Protein 1JFU (pdb70)

B-factor: mean 19.34, std 8.83, range [6.83, 56.78]

Organism: Bradyrhizobium diazoefficiens (strain JCM 10833 / BCRC 13528 / IAM 13628 / NBRC 14792 / USDA 110) (NCBI:txid224911)

Nearest PDB structures (foldseek):
  1jfu-assembly1_A  TM=1.006E+00  e=6.739E-38  Bradyrhizobium japonicum
  4txo-assembly2_A  TM=9.995E-01  e=1.753E-35  Bradyrhizobium diazoefficiens USDA 110
  3hdc-assembly1_A-2  TM=8.856E-01  e=9.977E-12  Geobacter metallireducens GS-15
  3kcm-assembly1_A  TM=8.943E-01  e=2.348E-11  Geobacter metallireducens GS-15
  2lrn-assembly1_A  TM=8.827E-01  e=3.315E-09  Bacteroides sp. 4_3_47FAA

Structure (mmCIF, N/CA/C/O backbone):
data_1JFU
#
_entry.id   1JFU
#
_cell.length_a   50.62
_cell.length_b   75.15
_cell.length_c   82.99
_cell.angle_alpha   90.00
_cell.angle_beta   90.00
_cell.angle_gamma   90.00
#
_symmetry.space_group_name_H-M   'P 21 21 21'
#
loop_
_entity.id
_entity.type
_entity.pdbx_description
1 polymer 'THIOL:DISULFIDE INTERCHANGE PROTEIN TLPA'
2 water water
#
loop_
_atom_site.group_PDB
_atom_site.id
_atom_site.type_symbol
_atom_site.label_atom_id
_atom_site.label_alt_id
_atom_site.label_comp_id
_atom_site.label_asym_id
_atom_site.label_entity_id
_atom_site.label_seq_id
_atom_site.pdbx_PDB_ins_code
_atom_site.Cartn_x
_atom_site.Cartn_y
_atom_site.Cartn_z
_atom_site.occupancy
_atom_site.B_iso_or_equiv
_atom_site.auth_seq_id
_atom_site.auth_comp_id
_atom_site.auth_asym_id
_atom_site.auth_atom_id
_atom_site.pdbx_PDB_model_num
ATOM 1 N N . THR A 1 5 ? -4.769 46.073 9.159 1.00 34.28 5 THR A N 1
ATOM 2 C CA . THR A 1 5 ? -3.808 46.145 8.014 1.00 34.72 5 THR A CA 1
ATOM 3 C C . THR A 1 5 ? -2.528 45.356 8.270 1.00 33.26 5 THR A C 1
ATOM 4 O O . THR A 1 5 ? -1.759 45.664 9.189 1.00 33.82 5 THR A O 1
ATOM 8 N N . GLY A 1 6 ? -2.286 44.361 7.427 1.00 31.26 6 GLY A N 1
ATOM 9 C CA . GLY A 1 6 ? -1.134 43.499 7.585 1.00 28.56 6 GLY A CA 1
ATOM 10 C C . GLY A 1 6 ? 0.198 44.125 7.241 1.00 26.58 6 GLY A C 1
ATOM 11 O O . GLY A 1 6 ? 0.281 45.261 6.797 1.00 27.91 6 GLY A O 1
ATOM 12 N N . ASP A 1 7 ? 1.251 43.352 7.456 1.00 24.49 7 ASP A N 1
ATOM 13 C CA . ASP A 1 7 ? 2.613 43.744 7.181 1.00 21.60 7 ASP A CA 1
ATOM 14 C C . ASP A 1 7 ? 2.827 43.851 5.666 1.00 19.65 7 ASP A C 1
ATOM 15 O O . ASP A 1 7 ? 2.643 42.870 4.960 1.00 16.53 7 ASP A O 1
ATOM 20 N N . PRO A 1 8 ? 3.199 45.027 5.150 1.00 18.34 8 PRO A N 1
ATOM 21 C CA . PRO A 1 8 ? 3.406 45.202 3.701 1.00 17.05 8 PRO A CA 1
ATOM 22 C C . PRO A 1 8 ? 4.523 44.332 3.129 1.00 15.35 8 PRO A C 1
ATOM 23 O O . PRO A 1 8 ? 4.586 44.177 1.912 1.00 14.00 8 PRO A O 1
ATOM 27 N N . ALA A 1 9 ? 5.377 43.758 3.979 1.00 14.56 9 ALA A N 1
ATOM 28 C CA . ALA A 1 9 ? 6.350 42.800 3.487 1.00 14.45 9 ALA A CA 1
ATOM 29 C C . ALA A 1 9 ? 5.650 41.546 2.970 1.00 13.12 9 ALA A C 1
ATOM 30 O O . ALA A 1 9 ? 6.262 40.771 2.282 1.00 13.73 9 ALA A O 1
ATOM 32 N N . CYS A 1 10 ? 4.366 41.390 3.278 1.00 12.49 10 CYS A N 1
ATOM 33 C CA . CYS A 1 10 ? 3.634 40.171 2.901 1.00 11.08 10 CYS A CA 1
ATOM 34 C C . CYS A 1 10 ? 2.768 40.315 1.647 1.00 11.49 10 CYS A C 1
ATOM 35 O O . CYS A 1 10 ? 2.006 39.415 1.315 1.00 12.00 10 CYS A O 1
ATOM 38 N N . ARG A 1 11 ? 2.944 41.419 0.927 1.00 11.37 11 ARG A N 1
ATOM 39 C CA . ARG A 1 11 ? 2.167 41.661 -0.286 1.00 11.60 11 ARG A CA 1
ATOM 40 C C . ARG A 1 11 ? 2.554 40.691 -1.378 1.00 11.55 11 ARG A C 1
ATOM 41 O O . ARG A 1 11 ? 1.701 40.250 -2.138 1.00 12.22 11 ARG A O 1
ATOM 49 N N . ALA A 1 12 ? 3.835 40.339 -1.477 1.00 12.15 12 ALA A N 1
ATOM 50 C CA . ALA A 1 12 ? 4.236 39.417 -2.528 1.00 12.82 12 ALA A CA 1
ATOM 51 C C . ALA A 1 12 ? 3.597 38.064 -2.265 1.00 12.60 12 ALA A C 1
ATOM 52 O O . ALA A 1 12 ? 3.236 37.351 -3.206 1.00 11.81 12 ALA A O 1
ATOM 54 N N . ALA A 1 13 ? 3.450 37.710 -0.989 1.00 11.89 13 ALA A N 1
ATOM 55 C CA . ALA A 1 13 ? 2.825 36.438 -0.650 1.00 11.17 13 ALA A CA 1
ATOM 56 C C . ALA A 1 13 ? 1.386 36.362 -1.156 1.00 11.77 13 ALA A C 1
ATOM 57 O O . ALA A 1 13 ? 0.937 35.306 -1.628 1.00 12.07 13 ALA A O 1
ATOM 59 N N . VAL A 1 14 ? 0.660 37.465 -1.006 1.00 11.28 14 VAL A N 1
ATOM 60 C CA . VAL A 1 14 ? -0.715 37.553 -1.518 1.00 10.92 14 VAL A CA 1
ATOM 61 C C . VAL A 1 14 ? -0.741 37.425 -3.034 1.00 11.58 14 VAL A C 1
ATOM 62 O O . VAL A 1 14 ? -1.569 36.720 -3.600 1.00 11.07 14 VAL A O 1
ATOM 66 N N . ALA A 1 15 ? 0.185 38.085 -3.709 1.00 11.83 15 ALA A N 1
ATOM 67 C CA . ALA A 1 15 ? 0.240 37.933 -5.172 1.00 12.47 15 ALA A CA 1
ATOM 68 C C . ALA A 1 15 ? 0.509 36.509 -5.599 1.00 13.01 15 ALA A C 1
ATOM 69 O O . ALA A 1 15 ? -0.068 36.025 -6.580 1.00 11.84 15 ALA A O 1
ATOM 71 N N . THR A 1 16 ? 1.403 35.844 -4.861 1.00 12.81 16 THR A N 1
ATOM 72 C CA . THR A 1 16 ? 1.706 34.452 -5.116 1.00 13.00 16 THR A CA 1
ATOM 73 C C . THR A 1 16 ? 0.429 33.612 -4.936 1.00 12.22 16 THR A C 1
ATOM 74 O O . THR A 1 16 ? 0.117 32.750 -5.767 1.00 12.41 16 THR A O 1
ATOM 78 N N . ALA A 1 17 ? -0.304 33.866 -3.852 1.00 11.27 17 ALA A N 1
ATOM 79 C CA . ALA A 1 17 ? -1.535 33.134 -3.566 1.00 11.49 17 ALA A CA 1
ATOM 80 C C . ALA A 1 17 ? -2.529 33.309 -4.698 1.00 12.50 17 ALA A C 1
ATOM 81 O O . ALA A 1 17 ? -3.147 32.350 -5.131 1.00 11.50 17 ALA A O 1
ATOM 83 N N . GLN A 1 18 ? -2.650 34.542 -5.179 1.00 12.46 18 GLN A N 1
ATOM 84 C CA . GLN A 1 18 ? -3.583 34.796 -6.285 1.00 14.80 18 GLN A CA 1
ATOM 85 C C . GLN A 1 18 ? -3.130 34.047 -7.539 1.00 15.03 18 GLN A C 1
ATOM 86 O O . GLN A 1 18 ? -3.963 33.531 -8.277 1.00 15.48 18 GLN A O 1
ATOM 92 N N . LYS A 1 19 ? -1.832 33.986 -7.778 1.00 15.02 19 LYS A N 1
ATOM 93 C CA . LYS A 1 19 ? -1.295 33.294 -8.962 1.00 16.53 19 LYS A CA 1
ATOM 94 C C . LYS A 1 19 ? -1.554 31.791 -8.954 1.00 16.99 19 LYS A C 1
ATOM 95 O O . LYS A 1 19 ? -1.841 31.190 -9.996 1.00 17.49 19 LYS A O 1
ATOM 101 N N . ILE A 1 20 ? -1.487 31.180 -7.782 1.00 15.80 20 ILE A N 1
ATOM 102 C CA . ILE A 1 20 ? -1.614 29.731 -7.706 1.00 16.48 20 ILE A CA 1
ATOM 103 C C . ILE A 1 20 ? -3.015 29.279 -7.343 1.00 15.82 20 ILE A C 1
ATOM 104 O O . ILE A 1 20 ? -3.290 28.083 -7.319 1.00 15.87 20 ILE A O 1
ATOM 109 N N . ALA A 1 21 ? -3.889 30.220 -7.015 1.00 15.58 21 ALA A N 1
ATOM 110 C CA . ALA A 1 21 ? -5.257 29.882 -6.640 1.00 15.04 21 ALA A CA 1
ATOM 111 C C . ALA A 1 21 ? -5.948 28.845 -7.542 1.00 15.39 21 ALA A C 1
ATOM 112 O O . ALA A 1 21 ? -6.625 27.933 -7.047 1.00 14.72 21 ALA A O 1
ATOM 114 N N . PRO A 1 22 ? -5.815 28.986 -8.854 1.00 15.69 22 PRO A N 1
ATOM 115 C CA . PRO A 1 22 ? -6.440 28.017 -9.752 1.00 16.25 22 PRO A CA 1
ATOM 116 C C . PRO A 1 22 ? -5.948 26.607 -9.527 1.00 15.48 22 PRO A C 1
ATOM 117 O O . PRO A 1 22 ? -6.642 25.674 -9.918 1.00 16.34 22 PRO A O 1
ATOM 121 N N . LEU A 1 23 ? -4.754 26.453 -8.954 1.00 14.97 23 LEU A N 1
ATOM 122 C CA . LEU A 1 23 ? -4.174 25.129 -8.767 1.00 14.05 23 LEU A CA 1
ATOM 123 C C . LEU A 1 23 ? -4.719 24.498 -7.494 1.00 13.58 23 LEU A C 1
ATOM 124 O O . LEU A 1 23 ? -4.478 23.323 -7.262 1.00 13.31 23 LEU A O 1
ATOM 129 N N . ALA A 1 24 ? -5.459 25.255 -6.680 1.00 12.53 24 ALA A N 1
ATOM 130 C CA . ALA A 1 24 ? -6.013 24.657 -5.462 1.00 12.22 24 ALA A CA 1
ATOM 131 C C . ALA A 1 24 ? -7.327 23.971 -5.773 1.00 12.74 24 ALA A C 1
ATOM 132 O O . ALA A 1 24 ? -8.394 24.494 -5.493 1.00 13.22 24 ALA A O 1
ATOM 134 N N . HIS A 1 25 ? -7.231 22.775 -6.319 1.00 12.71 25 HIS A N 1
ATOM 135 C CA . HIS A 1 25 ? -8.417 21.959 -6.591 1.00 13.50 25 HIS A CA 1
ATOM 136 C C . HIS A 1 25 ? -8.017 20.520 -6.330 1.00 13.40 25 HIS A C 1
ATOM 137 O O . HIS A 1 25 ? -6.894 20.251 -5.904 1.00 13.50 25 HIS A O 1
ATOM 144 N N . GLY A 1 26 ? -8.923 19.580 -6.557 1.00 13.87 26 GLY A N 1
ATOM 145 C CA . GLY A 1 26 ? -8.607 18.182 -6.334 1.00 12.99 26 GLY A CA 1
ATOM 146 C C . GLY A 1 26 ? -8.077 17.889 -4.921 1.00 12.44 26 GLY A C 1
ATOM 147 O O . GLY A 1 26 ? -8.711 18.259 -3.929 1.00 13.44 26 GLY A O 1
ATOM 148 N N . GLU A 1 27 ? -6.919 17.232 -4.863 1.00 12.26 27 GLU A N 1
ATOM 149 C CA . GLU A 1 27 ? -6.351 16.841 -3.565 1.00 12.93 27 GLU A CA 1
ATOM 150 C C . GLU A 1 27 ? -6.082 18.034 -2.663 1.00 12.91 27 GLU A C 1
ATOM 151 O O . GLU A 1 27 ? -5.992 17.868 -1.439 1.00 13.76 27 GLU A O 1
ATOM 157 N N . VAL A 1 28 ? -5.900 19.206 -3.256 1.00 12.99 28 VAL A N 1
ATOM 158 C CA . VAL A 1 28 ? -5.577 20.391 -2.475 1.00 12.76 28 VAL A CA 1
ATOM 159 C C . VAL A 1 28 ? -6.647 21.452 -2.571 1.00 12.44 28 VAL A C 1
ATOM 160 O O . VAL A 1 28 ? -6.385 22.622 -2.359 1.00 12.20 28 VAL A O 1
ATOM 164 N N . ALA A 1 29 ? -7.882 21.022 -2.801 1.00 12.61 29 ALA A N 1
ATOM 165 C CA . ALA A 1 29 ? -8.978 21.968 -2.929 1.00 11.58 29 ALA A CA 1
ATOM 166 C C . ALA A 1 29 ? -9.315 22.629 -1.605 1.00 12.58 29 ALA A C 1
ATOM 167 O O . ALA A 1 29 ? -9.884 23.700 -1.589 1.00 12.08 29 ALA A O 1
ATOM 169 N N . ALA A 1 30 ? -8.915 22.010 -0.484 1.00 12.11 30 ALA A N 1
ATOM 170 C CA . ALA A 1 30 ? -9.206 22.582 0.826 1.00 13.27 30 ALA A CA 1
ATOM 171 C C . ALA A 1 30 ? -8.183 23.666 1.238 1.00 13.54 30 ALA A C 1
ATOM 172 O O . ALA A 1 30 ? -8.333 24.280 2.296 1.00 13.16 30 ALA A O 1
ATOM 174 N N . LEU A 1 31 ? -7.182 23.915 0.398 1.00 13.28 31 LEU A N 1
ATOM 175 C CA . LEU A 1 31 ? -6.205 24.970 0.673 1.00 15.55 31 LEU A CA 1
ATOM 176 C C . LEU A 1 31 ? -6.857 26.303 0.392 1.00 16.26 31 LEU A C 1
ATOM 177 O O . LEU A 1 31 ? -7.364 26.511 -0.718 1.00 16.89 31 LEU A O 1
ATOM 182 N N . THR A 1 32 ? -6.896 27.185 1.389 1.00 14.31 32 THR A N 1
ATOM 183 C CA . THR A 1 32 ? -7.492 28.516 1.255 1.00 15.38 32 THR A CA 1
ATOM 184 C C . THR A 1 32 ? -6.433 29.573 1.038 1.00 13.84 32 THR A C 1
ATOM 185 O O . THR A 1 32 ? -5.541 29.739 1.874 1.00 12.68 32 THR A O 1
ATOM 189 N N . MET A 1 33 ? -6.503 30.286 -0.080 1.00 14.07 33 MET A N 1
ATOM 190 C CA . MET A 1 33 ? -5.483 31.271 -0.421 1.00 13.28 33 MET A CA 1
ATOM 191 C C . MET A 1 33 ? -5.543 32.490 0.489 1.00 13.40 33 MET A C 1
ATOM 192 O O . MET A 1 33 ? -6.646 32.912 0.897 1.00 13.51 33 MET A O 1
ATOM 197 N N . ALA A 1 34 ? -4.359 33.060 0.788 1.00 12.83 34 ALA A N 1
ATOM 198 C CA . ALA A 1 34 ? -4.340 34.284 1.575 1.00 12.36 34 ALA A CA 1
ATOM 199 C C . ALA A 1 34 ? -5.025 35.381 0.757 1.00 13.70 34 ALA A C 1
ATOM 200 O O . ALA A 1 34 ? -4.845 35.438 -0.449 1.00 15.45 34 ALA A O 1
ATOM 202 N N . SER A 1 35 ? -5.776 36.264 1.394 1.00 16.96 35 SER A N 1
ATOM 203 C CA . SER A 1 35 ? -6.393 37.343 0.645 1.00 18.56 35 SER A CA 1
ATOM 204 C C . SER A 1 35 ? -5.955 38.685 1.198 1.00 18.09 35 SER A C 1
ATOM 205 O O . SER A 1 35 ? -6.330 39.735 0.668 1.00 19.36 35 SER A O 1
ATOM 208 N N . ALA A 1 36 ? -5.183 38.641 2.283 1.00 16.39 36 ALA A N 1
ATOM 209 C CA . ALA A 1 36 ? -4.598 39.846 2.844 1.00 15.67 36 ALA A CA 1
ATOM 210 C C . ALA A 1 36 ? -3.159 39.575 3.313 1.00 15.06 36 ALA A C 1
ATOM 211 O O . ALA A 1 36 ? -2.827 38.446 3.647 1.00 14.23 36 ALA A O 1
ATOM 213 N N . PRO A 1 37 ? -2.295 40.584 3.357 1.00 14.17 37 PRO A N 1
ATOM 214 C CA . PRO A 1 37 ? -0.932 40.360 3.835 1.00 13.96 37 PRO A CA 1
ATOM 215 C C . PRO A 1 37 ? -0.973 39.944 5.297 1.00 13.82 37 PRO A C 1
ATOM 216 O O . PRO A 1 37 ? -1.574 40.617 6.139 1.00 14.66 37 PRO A O 1
ATOM 220 N N . LEU A 1 38 ? -0.316 38.836 5.590 1.00 12.69 38 LEU A N 1
ATOM 221 C CA . LEU A 1 38 ? -0.336 38.318 6.945 1.00 12.64 38 LEU A CA 1
ATOM 222 C C . LEU A 1 38 ? 1.012 37.678 7.300 1.00 11.94 38 LEU A C 1
ATOM 223 O O . LEU A 1 38 ? 1.392 36.614 6.771 1.00 12.17 38 LEU A O 1
ATOM 228 N N . LYS A 1 39 ? 1.729 38.344 8.212 1.00 12.17 39 LYS A N 1
ATOM 229 C CA . LYS A 1 39 ? 2.979 37.841 8.747 1.00 12.72 39 LYS A CA 1
ATOM 230 C C . LYS A 1 39 ? 2.648 36.860 9.866 1.00 13.08 39 LYS A C 1
ATOM 231 O O . LYS A 1 39 ? 1.977 37.234 10.861 1.00 14.32 39 LYS A O 1
ATOM 237 N N . LEU A 1 40 ? 3.097 35.615 9.741 1.00 12.49 40 LEU A N 1
ATOM 238 C CA . LEU A 1 40 ? 2.828 34.656 10.809 1.00 11.63 40 LEU A CA 1
ATOM 239 C C . LEU A 1 40 ? 3.597 35.045 12.059 1.00 11.57 40 LEU A C 1
ATOM 240 O O . LEU A 1 40 ? 4.656 35.670 12.003 1.00 11.06 40 LEU A O 1
ATOM 245 N N . PRO A 1 41 ? 3.086 34.606 13.200 1.00 11.93 41 PRO A N 1
ATOM 246 C CA . PRO A 1 41 ? 3.840 34.743 14.450 1.00 12.49 41 PRO A CA 1
ATOM 247 C C . PRO A 1 41 ? 5.140 33.981 14.292 1.00 11.94 41 PRO A C 1
ATOM 248 O O . PRO A 1 41 ? 5.187 32.962 13.589 1.00 11.89 41 PRO A O 1
ATOM 252 N N . ASP A 1 42 ? 6.200 34.454 14.941 1.00 11.44 42 ASP A N 1
ATOM 253 C CA . ASP A 1 42 ? 7.480 33.794 14.817 1.00 11.72 42 ASP A CA 1
ATOM 254 C C . ASP A 1 42 ? 7.491 32.577 15.743 1.00 11.00 42 ASP A C 1
ATOM 255 O O . ASP A 1 42 ? 8.020 32.624 16.865 1.00 11.69 42 ASP A O 1
ATOM 260 N N . LEU A 1 43 ? 6.888 31.492 15.254 1.00 10.84 43 LEU A N 1
ATOM 261 C CA . LEU A 1 43 ? 6.730 30.244 16.027 1.00 10.35 43 LEU A CA 1
ATOM 262 C C . LEU A 1 43 ? 8.054 29.817 16.639 1.00 11.37 43 LEU A C 1
ATOM 263 O O . LEU A 1 43 ? 9.089 29.772 15.959 1.00 10.66 43 LEU A O 1
ATOM 268 N N . ALA A 1 44 ? 8.001 29.408 17.913 1.00 11.60 44 ALA A N 1
ATOM 269 C CA . ALA A 1 44 ? 9.212 28.940 18.584 1.00 12.48 44 ALA A CA 1
ATOM 270 C C . ALA A 1 44 ? 9.063 27.444 18.901 1.00 13.22 44 ALA A C 1
ATOM 271 O O . ALA A 1 44 ? 8.066 27.021 19.488 1.00 14.17 44 ALA A O 1
ATOM 273 N N . PHE A 1 45 ? 10.046 26.652 18.501 1.00 12.49 45 PHE A N 1
ATOM 274 C CA . PHE A 1 45 ? 9.990 25.203 18.688 1.00 12.73 45 PHE A CA 1
ATOM 275 C C . PHE A 1 45 ? 11.395 24.655 18.812 1.00 13.68 45 PHE A C 1
ATOM 276 O O . PHE A 1 45 ? 12.364 25.414 18.847 1.00 16.47 45 PHE A O 1
ATOM 284 N N . GLU A 1 46 ? 11.511 23.339 18.924 1.00 13.26 46 GLU A N 1
ATOM 285 C CA . GLU A 1 46 ? 12.809 22.722 19.088 1.00 12.75 46 GLU A CA 1
ATOM 286 C C . GLU A 1 46 ? 13.104 21.799 17.924 1.00 12.24 46 GLU A C 1
ATOM 287 O O . GLU A 1 46 ? 12.183 21.325 17.268 1.00 11.78 46 GLU A O 1
ATOM 293 N N . ASP A 1 47 ? 14.385 21.524 17.677 1.00 11.20 47 ASP A N 1
ATOM 294 C CA . ASP A 1 47 ? 14.730 20.517 16.713 1.00 11.90 47 ASP A CA 1
ATOM 295 C C . ASP A 1 47 ? 14.862 19.137 17.384 1.00 12.26 47 ASP A C 1
ATOM 296 O O . ASP A 1 47 ? 14.517 18.992 18.554 1.00 12.16 47 ASP A O 1
ATOM 301 N N . ALA A 1 48 ? 15.296 18.135 16.616 1.00 13.90 48 ALA A N 1
ATOM 302 C CA . ALA A 1 48 ? 15.365 16.794 17.175 1.00 14.90 48 ALA A CA 1
ATOM 303 C C . ALA A 1 48 ? 16.309 16.701 18.373 1.00 15.56 48 ALA A C 1
ATOM 304 O O . ALA A 1 48 ? 16.168 15.810 19.205 1.00 16.52 48 ALA A O 1
ATOM 306 N N . ASP A 1 49 ? 17.247 17.626 18.479 1.00 15.78 49 ASP A N 1
ATOM 307 C CA . ASP A 1 49 ? 18.205 17.568 19.574 1.00 15.97 49 ASP A CA 1
ATOM 308 C C . ASP A 1 49 ? 17.906 18.592 20.669 1.00 16.37 49 ASP A C 1
ATOM 309 O O . ASP A 1 49 ? 18.761 18.880 21.525 1.00 17.44 49 ASP A O 1
ATOM 314 N N . GLY A 1 50 ? 16.699 19.156 20.645 1.00 15.84 50 GLY A N 1
ATOM 315 C CA . GLY A 1 50 ? 16.294 20.124 21.651 1.00 15.57 50 GLY A CA 1
ATOM 316 C C . GLY A 1 50 ? 16.858 21.518 21.499 1.00 15.89 50 GLY A C 1
ATOM 317 O O . GLY A 1 50 ? 16.731 22.355 22.399 1.00 15.67 50 GLY A O 1
ATOM 318 N N . LYS A 1 51 ? 17.476 21.794 20.360 1.00 15.33 51 LYS A N 1
ATOM 319 C CA . LYS A 1 51 ? 17.987 23.141 20.138 1.00 15.63 51 LYS A CA 1
ATOM 320 C C . LYS A 1 51 ? 16.847 24.053 19.693 1.00 16.50 51 LYS A C 1
ATOM 321 O O . LYS A 1 51 ? 16.039 23.660 18.853 1.00 16.58 51 LYS A O 1
ATOM 332 N N . PRO A 1 52 ? 16.746 25.239 20.279 1.00 17.13 52 PRO A N 1
ATOM 333 C CA . PRO A 1 52 ? 15.686 26.182 19.899 1.00 17.42 52 PRO A CA 1
ATOM 334 C C . PRO A 1 52 ? 15.763 26.628 18.443 1.00 16.12 52 PRO A C 1
ATOM 335 O O . PRO A 1 52 ? 16.833 26.940 17.894 1.00 17.60 52 PRO A O 1
ATOM 339 N N . LYS A 1 53 ? 14.590 26.630 17.823 1.00 15.66 53 LYS A N 1
ATOM 340 C CA . LYS A 1 53 ? 14.381 27.080 16.462 1.00 14.54 53 LYS A CA 1
ATOM 341 C C . LYS A 1 53 ? 13.232 28.078 16.451 1.00 14.22 53 LYS A C 1
ATOM 342 O O . LYS A 1 53 ? 12.382 28.105 17.346 1.00 12.43 53 LYS A O 1
ATOM 348 N N . LYS A 1 54 ? 13.210 28.916 15.428 1.00 12.71 54 LYS A N 1
ATOM 349 C CA . LYS A 1 54 ? 12.107 29.835 15.248 1.00 13.29 54 LYS A CA 1
ATOM 350 C C . LYS A 1 54 ? 11.776 29.793 13.754 1.00 11.93 54 LYS A C 1
ATOM 351 O O . LYS A 1 54 ? 12.631 29.465 12.909 1.00 10.66 54 LYS A O 1
ATOM 357 N N . LEU A 1 55 ? 10.530 30.109 13.430 1.00 10.65 55 LEU A N 1
ATOM 358 C CA . LEU A 1 55 ? 10.119 30.184 12.029 1.00 10.33 55 LEU A CA 1
ATOM 359 C C . LEU A 1 55 ? 11.040 31.082 11.215 1.00 10.51 55 LEU A C 1
ATOM 360 O O . LEU A 1 55 ? 11.381 30.764 10.086 1.00 10.02 55 LEU A O 1
ATOM 365 N N . SER A 1 56 ? 11.461 32.195 11.801 1.00 10.30 56 SER A N 1
ATOM 366 C CA . SER A 1 56 ? 12.326 33.135 11.097 1.00 10.03 56 SER A CA 1
ATOM 367 C C . SER A 1 56 ? 13.712 32.564 10.814 1.00 10.64 56 SER A C 1
ATOM 368 O O . SER A 1 56 ? 14.428 33.094 9.999 1.00 11.18 56 SER A O 1
ATOM 371 N N . ASP A 1 57 ? 14.084 31.462 11.468 1.00 10.47 57 ASP A N 1
ATOM 372 C CA . ASP A 1 57 ? 15.338 30.807 11.086 1.00 11.23 57 ASP A CA 1
ATOM 373 C C . ASP A 1 57 ? 15.297 30.261 9.653 1.00 11.14 57 ASP A C 1
ATOM 374 O O . ASP A 1 57 ? 16.342 30.057 9.004 1.00 10.96 57 ASP A O 1
ATOM 379 N N . PHE A 1 58 ? 14.081 30.040 9.155 1.00 10.67 58 PHE A N 1
ATOM 380 C CA . PHE A 1 58 ? 13.847 29.460 7.845 1.00 10.63 58 PHE A CA 1
ATOM 381 C C . PHE A 1 58 ? 13.498 30.532 6.805 1.00 10.68 58 PHE A C 1
ATOM 382 O O . PHE A 1 58 ? 13.189 30.211 5.667 1.00 11.04 58 PHE A O 1
ATOM 390 N N . ARG A 1 59 ? 13.544 31.792 7.200 1.00 10.18 59 ARG A N 1
ATOM 391 C CA . ARG A 1 59 ? 13.295 32.860 6.234 1.00 10.66 59 ARG A CA 1
ATOM 392 C C . ARG A 1 59 ? 14.245 32.719 5.040 1.00 10.75 59 ARG A C 1
ATOM 393 O O . ARG A 1 59 ? 15.407 32.265 5.187 1.00 11.51 59 ARG A O 1
ATOM 401 N N . GLY A 1 60 ? 13.734 33.051 3.845 1.00 9.33 60 GLY A N 1
ATOM 402 C CA . GLY A 1 60 ? 14.512 32.849 2.629 1.00 9.86 60 GLY A CA 1
ATOM 403 C C . GLY A 1 60 ? 14.061 31.650 1.813 1.00 11.37 60 GLY A C 1
ATOM 404 O O . GLY A 1 60 ? 14.342 31.559 0.619 1.00 12.41 60 GLY A O 1
ATOM 405 N N . LYS A 1 61 ? 13.341 30.734 2.461 1.00 11.44 61 LYS A N 1
ATOM 406 C CA . LYS A 1 61 ? 12.721 29.595 1.785 1.00 11.35 61 LYS A CA 1
ATOM 407 C C . LYS A 1 61 ? 11.215 29.658 1.840 1.00 10.36 61 LYS A C 1
ATOM 408 O O . LYS A 1 61 ? 10.640 30.280 2.748 1.00 11.36 61 LYS A O 1
ATOM 414 N N . THR A 1 62 ? 10.557 29.007 0.873 1.00 10.47 62 THR A N 1
ATOM 415 C CA . THR A 1 62 ? 9.119 28.766 0.934 1.00 9.59 62 THR A CA 1
ATOM 416 C C . THR A 1 62 ? 9.035 27.529 1.800 1.00 9.06 62 THR A C 1
ATOM 417 O O . THR A 1 62 ? 9.868 26.634 1.705 1.00 9.97 62 THR A O 1
ATOM 421 N N . LEU A 1 63 ? 8.001 27.463 2.626 1.00 8.22 63 LEU A N 1
ATOM 422 C CA . LEU A 1 63 ? 7.872 26.349 3.568 1.00 8.56 63 LEU A CA 1
ATOM 423 C C . LEU A 1 63 ? 6.452 25.826 3.597 1.00 8.71 63 LEU A C 1
ATOM 424 O O . LEU A 1 63 ? 5.490 26.563 3.400 1.00 8.14 63 LEU A O 1
ATOM 429 N N . LEU A 1 64 ? 6.323 24.542 3.921 1.00 7.78 64 LEU A N 1
ATOM 430 C CA . LEU A 1 64 ? 5.004 24.049 4.324 1.00 8.21 64 LEU A CA 1
ATOM 431 C C . LEU A 1 64 ? 5.205 23.762 5.805 1.00 7.90 64 LEU A C 1
ATOM 432 O O . LEU A 1 64 ? 5.999 22.868 6.175 1.00 10.08 64 LEU A O 1
ATOM 437 N N . VAL A 1 65 ? 4.553 24.561 6.653 1.00 8.36 65 VAL A N 1
ATOM 438 C CA . VAL A 1 65 ? 4.624 24.379 8.093 1.00 8.69 65 VAL A CA 1
ATOM 439 C C . VAL A 1 65 ? 3.438 23.547 8.525 1.00 9.85 65 VAL A C 1
ATOM 440 O O . VAL A 1 65 ? 2.316 23.960 8.305 1.00 11.43 65 VAL A O 1
ATOM 444 N N . ASN A 1 66 ? 3.661 22.386 9.137 1.00 8.69 66 ASN A N 1
ATOM 445 C CA . ASN A 1 66 ? 2.559 21.509 9.523 1.00 8.89 66 ASN A CA 1
ATOM 446 C C . ASN A 1 66 ? 2.574 21.342 11.030 1.00 8.61 66 ASN A C 1
ATOM 447 O O . ASN A 1 66 ? 3.641 21.372 11.613 1.00 9.25 66 ASN A O 1
ATOM 452 N N . LEU A 1 67 ? 1.392 21.278 11.663 1.00 9.02 67 LEU A N 1
ATOM 453 C CA . LEU A 1 67 ? 1.338 20.929 13.087 1.00 9.25 67 LEU A CA 1
ATOM 454 C C . LEU A 1 67 ? 0.690 19.554 13.150 1.00 9.82 67 LEU A C 1
ATOM 455 O O . LEU A 1 67 ? -0.385 19.335 12.560 1.00 10.37 67 LEU A O 1
ATOM 460 N N . TRP A 1 68 ? 1.322 18.640 13.870 1.00 9.65 68 TRP A N 1
ATOM 461 C CA . TRP A 1 68 ? 0.826 17.263 13.984 1.00 10.32 68 TRP A CA 1
ATOM 462 C C . TRP A 1 68 ? 1.014 16.740 15.405 1.00 11.41 68 TRP A C 1
ATOM 463 O O . TRP A 1 68 ? 1.755 17.316 16.194 1.00 11.51 68 TRP A O 1
ATOM 474 N N . ALA A 1 69 ? 0.325 15.656 15.727 1.00 11.54 69 ALA A N 1
ATOM 475 C CA . ALA A 1 69 ? 0.452 15.051 17.049 1.00 11.83 69 ALA A CA 1
ATOM 476 C C . ALA A 1 69 ? 0.078 13.571 16.956 1.00 12.16 69 ALA A C 1
ATOM 477 O O . ALA A 1 69 ? -0.696 13.188 16.056 1.00 13.44 69 ALA A O 1
ATOM 479 N N . THR A 1 70 ? 0.648 12.734 17.839 1.00 13.22 70 THR A N 1
ATOM 480 C CA . THR A 1 70 ? 0.374 11.301 17.810 1.00 13.08 70 THR A CA 1
ATOM 481 C C . THR A 1 70 ? -1.061 10.993 18.190 1.00 13.74 70 THR A C 1
ATOM 482 O O . THR A 1 70 ? -1.594 9.973 17.774 1.00 14.61 70 THR A O 1
ATOM 486 N N . TRP A 1 71 ? -1.689 11.895 18.939 1.00 12.43 71 TRP A N 1
ATOM 487 C CA . TRP A 1 71 ? -3.098 11.711 19.290 1.00 14.64 71 TRP A CA 1
ATOM 488 C C . TRP A 1 71 ? -4.073 12.123 18.183 1.00 14.93 71 TRP A C 1
ATOM 489 O O . TRP A 1 71 ? -5.284 11.921 18.293 1.00 15.06 71 TRP A O 1
ATOM 500 N N . CYS A 1 72 ? -3.536 12.663 17.086 1.00 13.82 72 CYS A N 1
ATOM 501 C CA . CYS A 1 72 ? -4.351 13.131 15.966 1.00 13.94 72 CYS A CA 1
ATOM 502 C C . CYS A 1 72 ? -4.423 12.095 14.841 1.00 14.14 72 CYS A C 1
ATOM 503 O O . CYS A 1 72 ? -3.435 11.845 14.147 1.00 12.99 72 CYS A O 1
ATOM 506 N N . VAL A 1 73 ? -5.573 11.454 14.665 1.00 14.95 73 VAL A N 1
ATOM 507 C CA . VAL A 1 73 ? -5.658 10.356 13.698 1.00 16.49 73 VAL A CA 1
ATOM 508 C C . VAL A 1 73 ? -5.378 10.757 12.240 1.00 15.66 73 VAL A C 1
ATOM 509 O O . VAL A 1 73 ? -4.552 10.119 11.571 1.00 15.85 73 VAL A O 1
ATOM 513 N N . PRO A 1 74 ? -6.029 11.784 11.707 1.00 15.13 74 PRO A N 1
ATOM 514 C CA . PRO A 1 74 ? -5.725 12.185 10.325 1.00 14.86 74 PRO A CA 1
ATOM 515 C C . PRO A 1 74 ? -4.268 12.675 10.207 1.00 14.61 74 PRO A C 1
ATOM 516 O O . PRO A 1 74 ? -3.681 12.581 9.130 1.00 15.00 74 PRO A O 1
ATOM 520 N N . CYS A 1 75 ? -3.709 13.228 11.278 1.00 13.08 75 CYS A N 1
ATOM 521 C CA . CYS A 1 75 ? -2.304 13.638 11.214 1.00 13.34 75 CYS A CA 1
ATOM 522 C C . CYS A 1 75 ? -1.382 12.435 11.045 1.00 12.75 75 CYS A C 1
ATOM 523 O O . CYS A 1 75 ? -0.488 12.454 10.205 1.00 13.00 75 CYS A O 1
ATOM 526 N N . ARG A 1 76 ? -1.567 11.387 11.845 1.00 13.94 76 ARG A N 1
ATOM 527 C CA . ARG A 1 76 ? -0.692 10.225 11.684 1.00 14.71 76 ARG A CA 1
ATOM 528 C C . ARG A 1 76 ? -0.766 9.724 10.243 1.00 14.37 76 ARG A C 1
ATOM 529 O O . ARG A 1 76 ? 0.232 9.326 9.653 1.00 14.33 76 ARG A O 1
ATOM 537 N N . LYS A 1 77 ? -1.965 9.742 9.679 1.00 14.21 77 LYS A N 1
ATOM 538 C CA . LYS A 1 77 ? -2.180 9.180 8.357 1.00 14.45 77 LYS A CA 1
ATOM 539 C C . LYS A 1 77 ? -1.478 9.968 7.247 1.00 13.83 77 LYS A C 1
ATOM 540 O O . LYS A 1 77 ? -1.055 9.391 6.236 1.00 14.45 77 LYS A O 1
ATOM 546 N N . GLU A 1 78 ? -1.289 11.262 7.463 1.00 12.66 78 GLU A N 1
ATOM 547 C CA . GLU A 1 78 ? -0.678 12.066 6.402 1.00 12.80 78 GLU A CA 1
ATOM 548 C C . GLU A 1 78 ? 0.828 12.282 6.555 1.00 12.06 78 GLU A C 1
ATOM 549 O O . GLU A 1 78 ? 1.473 12.865 5.653 1.00 10.88 78 GLU A O 1
ATOM 555 N N . MET A 1 79 ? 1.391 11.831 7.667 1.00 11.53 79 MET A N 1
ATOM 556 C CA . MET A 1 79 ? 2.841 12.013 7.838 1.00 11.02 79 MET A CA 1
ATOM 557 C C . MET A 1 79 ? 3.685 11.389 6.712 1.00 11.10 79 MET A C 1
ATOM 558 O O . MET A 1 79 ? 4.648 12.006 6.249 1.00 11.96 79 MET A O 1
ATOM 563 N N . PRO A 1 80 ? 3.362 10.183 6.241 1.00 10.45 80 PRO A N 1
ATOM 564 C CA . PRO A 1 80 ? 4.129 9.622 5.122 1.00 11.11 80 PRO A CA 1
ATOM 565 C C . PRO A 1 80 ? 4.115 10.516 3.875 1.00 10.65 80 PRO A C 1
ATOM 566 O O . PRO A 1 80 ? 5.166 10.665 3.231 1.00 12.01 80 PRO A O 1
ATOM 570 N N . ALA A 1 81 ? 2.969 11.133 3.592 1.00 10.91 81 ALA A N 1
ATOM 571 C CA . ALA A 1 81 ? 2.842 12.042 2.443 1.00 11.62 81 ALA A CA 1
ATOM 572 C C . ALA A 1 81 ? 3.727 13.270 2.633 1.00 11.70 81 ALA A C 1
ATOM 573 O O . ALA A 1 81 ? 4.334 13.755 1.677 1.00 10.92 81 ALA A O 1
ATOM 575 N N . LEU A 1 82 ? 3.792 13.782 3.867 1.00 10.80 82 LEU A N 1
ATOM 576 C CA . LEU A 1 82 ? 4.618 14.974 4.121 1.00 10.39 82 LEU A CA 1
ATOM 577 C C . LEU A 1 82 ? 6.087 14.648 3.945 1.00 10.11 82 LEU A C 1
ATOM 578 O O . LEU A 1 82 ? 6.868 15.417 3.398 1.00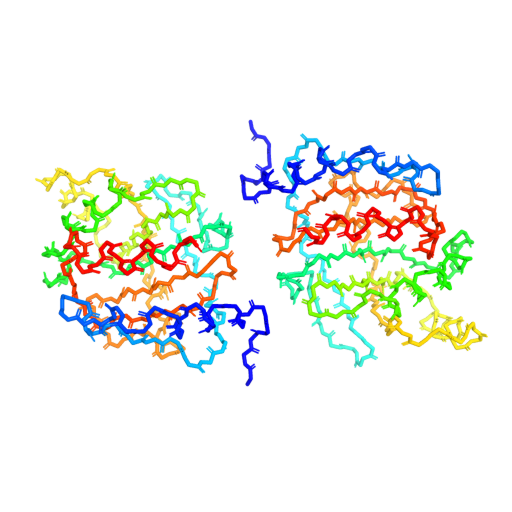 10.29 82 LEU A O 1
ATOM 583 N N . ASP A 1 83 ? 6.457 13.465 4.418 1.00 10.15 83 ASP A N 1
ATOM 584 C CA . ASP A 1 83 ? 7.812 12.981 4.280 1.00 11.89 83 ASP A CA 1
ATOM 585 C C . ASP A 1 83 ? 8.162 12.809 2.799 1.00 11.65 83 ASP A C 1
ATOM 586 O O . ASP A 1 83 ? 9.265 13.183 2.346 1.00 11.98 83 ASP A O 1
ATOM 591 N N . GLU A 1 84 ? 7.198 12.312 2.025 1.00 11.57 84 GLU A N 1
ATOM 592 C CA . GLU A 1 84 ? 7.460 12.101 0.612 1.00 12.06 84 GLU A CA 1
ATOM 593 C C . GLU A 1 84 ? 7.610 13.435 -0.102 1.00 12.09 84 GLU A C 1
ATOM 594 O O . GLU A 1 84 ? 8.461 13.588 -0.976 1.00 13.03 84 GLU A O 1
ATOM 600 N N . LEU A 1 85 ? 6.771 14.399 0.275 1.00 10.91 85 LEU A N 1
ATOM 601 C CA . LEU A 1 85 ? 6.826 15.730 -0.324 1.00 10.54 85 LEU A CA 1
ATOM 602 C C . LEU A 1 85 ? 8.180 16.341 -0.008 1.00 10.76 85 LEU A C 1
ATOM 603 O O . LEU A 1 85 ? 8.819 16.928 -0.874 1.00 10.08 85 LEU A O 1
ATOM 608 N N . GLN A 1 86 ? 8.604 16.196 1.239 1.00 9.90 86 GLN A N 1
ATOM 609 C CA . GLN A 1 86 ? 9.928 16.668 1.644 1.00 10.41 86 GLN A CA 1
ATOM 610 C C . GLN A 1 86 ? 11.020 16.095 0.741 1.00 11.76 86 GLN A C 1
ATOM 611 O O . GLN A 1 86 ? 11.918 16.812 0.290 1.00 11.69 86 GLN A O 1
ATOM 617 N N . GLY A 1 87 ? 10.916 14.803 0.452 1.00 12.09 87 GLY A N 1
ATOM 618 C CA . GLY A 1 87 ? 11.955 14.153 -0.344 1.00 13.88 87 GLY A CA 1
ATOM 619 C C . GLY A 1 87 ? 11.904 14.597 -1.791 1.00 15.26 87 GLY A C 1
ATOM 620 O O . GLY A 1 87 ? 12.932 14.580 -2.482 1.00 16.64 87 GLY A O 1
ATOM 621 N N . LYS A 1 88 ? 10.733 14.982 -2.272 1.00 15.16 88 LYS A N 1
ATOM 622 C CA . LYS A 1 88 ? 10.582 15.404 -3.659 1.00 16.12 88 LYS A CA 1
ATOM 623 C C . LYS A 1 88 ? 10.998 16.847 -3.917 1.00 16.84 88 LYS A C 1
ATOM 624 O O . LYS A 1 88 ? 11.521 17.168 -4.992 1.00 18.27 88 LYS A O 1
ATOM 630 N N . LEU A 1 89 ? 10.763 17.723 -2.943 1.00 15.85 89 LEU A N 1
ATOM 631 C CA . LEU A 1 89 ? 10.929 19.154 -3.160 1.00 15.03 89 LEU A CA 1
ATOM 632 C C . LEU A 1 89 ? 11.902 19.909 -2.243 1.00 14.68 89 LEU A C 1
ATOM 633 O O . LEU A 1 89 ? 12.261 21.051 -2.563 1.00 15.59 89 LEU A O 1
ATOM 638 N N . SER A 1 90 ? 12.327 19.307 -1.132 1.00 13.42 90 SER A N 1
ATOM 639 C CA . SER A 1 90 ? 13.268 19.973 -0.220 1.00 14.53 90 SER A CA 1
ATOM 640 C C . SER A 1 90 ? 14.542 20.372 -0.973 1.00 13.80 90 SER A C 1
ATOM 641 O O . SER A 1 90 ? 15.130 19.550 -1.675 1.00 15.60 90 SER A O 1
ATOM 644 N N . GLY A 1 91 ? 15.010 21.594 -0.740 1.00 12.77 91 GLY A N 1
ATOM 645 C CA . GLY A 1 91 ? 16.170 22.116 -1.443 1.00 12.59 91 GLY A CA 1
ATOM 646 C C . GLY A 1 91 ? 16.403 23.548 -1.014 1.00 12.54 91 GLY A C 1
ATOM 647 O O . GLY A 1 91 ? 15.848 24.020 -0.036 1.00 11.21 91 GLY A O 1
ATOM 648 N N . PRO A 1 92 ? 17.242 24.243 -1.760 1.00 11.59 92 PRO A N 1
ATOM 649 C CA . PRO A 1 92 ? 17.599 25.623 -1.436 1.00 12.32 92 PRO A CA 1
ATOM 650 C C . PRO A 1 92 ? 16.398 26.570 -1.334 1.00 12.18 92 PRO A C 1
ATOM 651 O O . PRO A 1 92 ? 16.520 27.552 -0.620 1.00 12.84 92 PRO A O 1
ATOM 655 N N . ASN A 1 93 ? 15.284 26.273 -1.983 1.00 12.06 93 ASN A N 1
ATOM 656 C CA . ASN A 1 93 ? 14.155 27.174 -1.961 1.00 12.77 93 ASN A CA 1
ATOM 657 C C . ASN A 1 93 ? 12.899 26.688 -1.226 1.00 12.21 93 ASN A C 1
ATOM 658 O O . ASN A 1 93 ? 11.907 27.432 -1.173 1.00 11.77 93 ASN A O 1
ATOM 663 N N . PHE A 1 94 ? 12.931 25.449 -0.740 1.00 11.47 94 PHE A N 1
ATOM 664 C CA . PHE A 1 94 ? 11.774 24.845 -0.086 1.00 11.46 94 PHE A CA 1
ATOM 665 C C . PHE A 1 94 ? 12.131 23.764 0.953 1.00 10.38 94 PHE A C 1
ATOM 666 O O . PHE A 1 94 ? 12.980 22.924 0.751 1.00 11.19 94 PHE A O 1
ATOM 674 N N . GLU A 1 95 ? 11.292 23.726 1.993 1.00 9.73 95 GLU A N 1
ATOM 675 C CA . GLU A 1 95 ? 11.377 22.730 3.058 1.00 9.76 95 GLU A CA 1
ATOM 676 C C . GLU A 1 95 ? 10.011 22.540 3.712 1.00 10.02 95 GLU A C 1
ATOM 677 O O . GLU A 1 95 ? 9.255 23.496 3.884 1.00 9.12 95 GLU A O 1
ATOM 683 N N . VAL A 1 96 ? 9.750 21.305 4.117 1.00 9.31 96 VAL A N 1
ATOM 684 C CA . VAL A 1 96 ? 8.588 20.983 4.952 1.00 8.79 96 VAL A CA 1
ATOM 685 C C . VAL A 1 96 ? 9.071 21.123 6.412 1.00 9.39 96 VAL A C 1
ATOM 686 O O . VAL A 1 96 ? 10.101 20.553 6.792 1.00 9.04 96 VAL A O 1
ATOM 690 N N . VAL A 1 97 ? 8.347 21.896 7.226 1.00 8.30 97 VAL A N 1
ATOM 691 C CA . VAL A 1 97 ? 8.660 22.024 8.645 1.00 9.16 97 VAL A CA 1
ATOM 692 C C . VAL A 1 97 ? 7.466 21.455 9.403 1.00 8.86 97 VAL A C 1
ATOM 693 O O . VAL A 1 97 ? 6.506 22.158 9.676 1.00 9.29 97 VAL A O 1
ATOM 697 N N . ALA A 1 98 ? 7.547 20.167 9.731 1.00 8.89 98 ALA A N 1
ATOM 698 C CA . ALA A 1 98 ? 6.480 19.477 10.453 1.00 9.63 98 ALA A CA 1
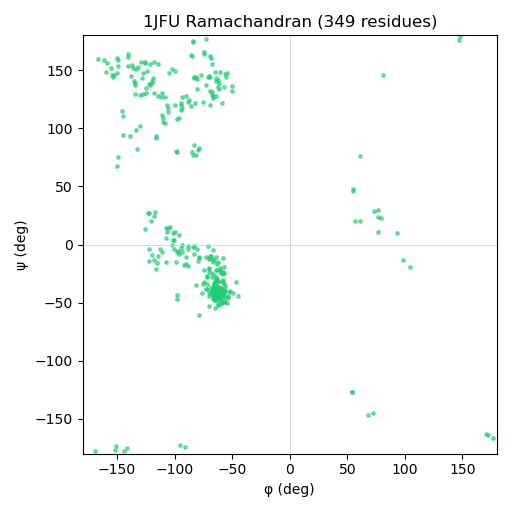ATOM 699 C C . ALA A 1 98 ? 6.819 19.519 11.913 1.00 9.88 98 ALA A C 1
ATOM 700 O O . ALA A 1 98 ? 7.855 18.995 12.314 1.00 9.87 98 ALA A O 1
ATOM 702 N N . ILE A 1 99 ? 5.978 20.210 12.694 1.00 8.95 99 ILE A N 1
ATOM 703 C CA . ILE A 1 99 ? 6.227 20.391 14.130 1.00 9.52 99 ILE A CA 1
ATOM 704 C C . ILE A 1 99 ? 5.274 19.537 14.927 1.00 9.33 99 ILE A C 1
ATOM 705 O O . ILE A 1 99 ? 4.072 19.727 14.843 1.00 10.76 99 ILE A O 1
ATOM 710 N N . ASN A 1 100 ? 5.822 18.618 15.726 1.00 10.27 100 ASN A N 1
ATOM 711 C CA . ASN A 1 100 ? 4.978 17.779 16.560 1.00 11.43 100 ASN A CA 1
ATOM 712 C C . ASN A 1 100 ? 4.585 18.575 17.797 1.00 11.75 100 ASN A C 1
ATOM 713 O O . ASN A 1 100 ? 5.406 19.308 18.341 1.00 11.98 100 ASN A O 1
ATOM 718 N N . ILE A 1 101 ? 3.343 18.407 18.273 1.00 11.51 101 ILE A N 1
ATOM 719 C CA . ILE A 1 101 ? 2.932 19.182 19.441 1.00 13.51 101 ILE A CA 1
ATOM 720 C C . ILE A 1 101 ? 2.487 18.259 20.597 1.00 14.37 101 ILE A C 1
ATOM 721 O O . ILE A 1 101 ? 1.704 18.684 21.448 1.00 15.45 101 ILE A O 1
ATOM 726 N N . ASP A 1 102 ? 2.996 17.037 20.665 1.00 15.48 102 ASP A N 1
ATOM 727 C CA . ASP A 1 102 ? 2.650 16.175 21.805 1.00 16.20 102 ASP A CA 1
ATOM 728 C C . ASP A 1 102 ? 3.171 16.870 23.068 1.00 17.83 102 ASP A C 1
ATOM 729 O O . ASP A 1 102 ? 4.271 17.434 23.067 1.00 16.66 102 ASP A O 1
ATOM 734 N N . THR A 1 103 ? 2.407 16.798 24.160 1.00 19.39 103 THR A N 1
ATOM 735 C CA . THR A 1 103 ? 2.847 17.406 25.412 1.00 21.26 103 THR A CA 1
ATOM 736 C C . THR A 1 103 ? 3.053 16.361 26.493 1.00 23.50 103 THR A C 1
ATOM 737 O O . THR A 1 103 ? 3.754 16.613 27.468 1.00 23.94 103 THR A O 1
ATOM 741 N N . ARG A 1 104 ? 2.427 15.206 26.321 1.00 25.40 104 ARG A N 1
ATOM 742 C CA . ARG A 1 104 ? 2.391 14.188 27.380 1.00 28.18 104 ARG A CA 1
ATOM 743 C C . ARG A 1 104 ? 3.662 13.374 27.484 1.00 29.11 104 ARG A C 1
ATOM 744 O O . ARG A 1 104 ? 4.326 13.375 28.532 1.00 29.78 104 ARG A O 1
ATOM 752 N N . ASP A 1 105 ? 3.992 12.673 26.403 1.00 30.28 105 ASP A N 1
ATOM 753 C CA . ASP A 1 105 ? 5.143 11.782 26.372 1.00 31.48 105 ASP A CA 1
ATOM 754 C C . ASP A 1 105 ? 6.032 12.044 25.145 1.00 32.06 105 ASP A C 1
ATOM 755 O O . ASP A 1 105 ? 5.724 11.621 24.022 1.00 31.35 105 ASP A O 1
ATOM 760 N N . PRO A 1 106 ? 7.132 12.746 25.383 1.00 32.25 106 PRO A N 1
ATOM 761 C CA . PRO A 1 106 ? 8.094 13.126 24.339 1.00 32.77 106 PRO A CA 1
ATOM 762 C C . PRO A 1 106 ? 8.712 12.007 23.511 1.00 32.32 106 PRO A C 1
ATOM 763 O O . PRO A 1 106 ? 9.197 12.303 22.427 1.00 33.40 106 PRO A O 1
ATOM 767 N N . GLU A 1 107 ? 8.691 10.767 23.978 1.00 32.29 107 GLU A N 1
ATOM 768 C CA . GLU A 1 107 ? 9.317 9.685 23.234 1.00 31.70 107 GLU A CA 1
ATOM 769 C C . GLU A 1 107 ? 8.355 9.047 22.232 1.00 30.09 107 GLU A C 1
ATOM 770 O O . GLU A 1 107 ? 8.777 8.363 21.290 1.00 30.22 107 GLU A O 1
ATOM 776 N N . LYS A 1 108 ? 7.062 9.280 22.435 1.00 27.38 108 LYS A N 1
ATOM 777 C CA . LYS A 1 108 ? 6.034 8.700 21.581 1.00 25.78 108 LYS A CA 1
ATOM 778 C C . LYS A 1 108 ? 6.082 9.115 20.087 1.00 23.53 108 LYS A C 1
ATOM 779 O O . LYS A 1 108 ? 5.978 8.275 19.213 1.00 22.29 108 LYS A O 1
ATOM 785 N N . PRO A 1 109 ? 6.209 10.393 19.778 1.00 21.68 109 PRO A N 1
ATOM 786 C CA . PRO A 1 109 ? 6.301 10.825 18.370 1.00 21.23 109 PRO A CA 1
ATOM 787 C C . PRO A 1 109 ? 7.583 10.301 17.706 1.00 21.07 109 PRO A C 1
ATOM 788 O O . PRO A 1 109 ? 7.581 10.004 16.512 1.00 20.86 109 PRO A O 1
ATOM 792 N N . LYS A 1 110 ? 8.661 10.206 18.481 1.00 21.55 110 LYS A N 1
ATOM 793 C CA . LYS A 1 110 ? 9.945 9.721 17.965 1.00 22.35 110 LYS A CA 1
ATOM 794 C C . LYS A 1 110 ? 9.759 8.272 17.545 1.00 22.37 110 LYS A C 1
ATOM 795 O O . LYS A 1 110 ? 10.208 7.867 16.469 1.00 23.15 110 LYS A O 1
ATOM 801 N N . THR A 1 111 ? 9.116 7.489 18.405 1.00 22.26 111 THR A N 1
ATOM 802 C CA . THR A 1 111 ? 8.867 6.094 18.085 1.00 22.31 111 THR A CA 1
ATOM 803 C C . THR A 1 111 ? 7.952 6.021 16.877 1.00 21.17 111 THR A C 1
ATOM 804 O O . THR A 1 111 ? 8.155 5.192 16.008 1.00 20.88 111 THR A O 1
ATOM 808 N N . PHE A 1 112 ? 6.937 6.883 16.813 1.00 20.04 112 PHE A N 1
ATOM 809 C CA . PHE A 1 112 ? 6.034 6.851 15.673 1.00 18.89 112 PHE A CA 1
ATOM 810 C C . PHE A 1 112 ? 6.783 7.046 14.342 1.00 18.83 112 PHE A C 1
ATOM 811 O O . PHE A 1 112 ? 6.625 6.267 13.389 1.00 18.04 112 PHE A O 1
ATOM 819 N N . LEU A 1 113 ? 7.615 8.075 14.287 1.00 18.39 113 LEU A N 1
ATOM 820 C CA . LEU A 1 113 ? 8.344 8.362 13.056 1.00 19.55 113 LEU A CA 1
ATOM 821 C C . LEU A 1 113 ? 9.296 7.225 12.684 1.00 19.93 113 LEU A C 1
ATOM 822 O O . LEU A 1 113 ? 9.405 6.836 11.510 1.00 19.85 113 LEU A O 1
ATOM 827 N N . LYS A 1 114 ? 9.958 6.672 13.692 1.00 21.93 114 LYS A N 1
ATOM 828 C CA . LYS A 1 114 ? 10.903 5.590 13.455 1.00 23.61 114 LYS A CA 1
ATOM 829 C C . LYS A 1 114 ? 10.206 4.342 12.928 1.00 23.69 114 LYS A C 1
ATOM 830 O O . LYS A 1 114 ? 10.662 3.745 11.953 1.00 23.56 114 LYS A O 1
ATOM 836 N N . GLU A 1 115 ? 9.110 3.937 13.562 1.00 24.42 115 GLU A N 1
ATOM 837 C CA . GLU A 1 115 ? 8.396 2.738 13.114 1.00 24.93 115 GLU A CA 1
ATOM 838 C C . GLU A 1 115 ? 7.797 2.931 11.728 1.00 24.29 115 GLU A C 1
ATOM 839 O O . GLU A 1 115 ? 7.584 1.965 10.986 1.00 23.70 115 GLU A O 1
ATOM 845 N N . ALA A 1 116 ? 7.520 4.182 11.381 1.00 22.54 116 ALA A N 1
ATOM 846 C CA . ALA A 1 116 ? 6.961 4.509 10.077 1.00 22.26 116 ALA A CA 1
ATOM 847 C C . ALA A 1 116 ? 8.063 4.750 9.039 1.00 21.76 116 ALA A C 1
ATOM 848 O O . ALA A 1 116 ? 7.777 4.952 7.856 1.00 22.37 116 ALA A O 1
ATOM 850 N N . ASN A 1 117 ? 9.315 4.712 9.489 1.00 20.98 117 ASN A N 1
ATOM 851 C CA . ASN A 1 117 ? 10.480 4.949 8.639 1.00 21.07 117 ASN A CA 1
ATOM 852 C C . ASN A 1 117 ? 10.371 6.292 7.933 1.00 18.93 117 ASN A C 1
ATOM 853 O O . ASN A 1 117 ? 10.591 6.402 6.727 1.00 19.82 117 ASN A O 1
ATOM 858 N N . LEU A 1 118 ? 10.004 7.303 8.701 1.00 17.13 118 LEU A N 1
ATOM 859 C CA . LEU A 1 118 ? 9.934 8.672 8.192 1.00 15.69 118 LEU A CA 1
ATOM 860 C C . LEU A 1 118 ? 11.083 9.412 8.825 1.00 15.31 118 LEU A C 1
ATOM 861 O O . LEU A 1 118 ? 11.032 9.760 10.023 1.00 16.15 118 LEU A O 1
ATOM 866 N N . THR A 1 119 ? 12.124 9.639 8.024 1.00 14.46 119 THR A N 1
ATOM 867 C CA . THR A 1 119 ? 13.338 10.280 8.488 1.00 14.78 119 THR A CA 1
ATOM 868 C C . THR A 1 119 ? 13.676 11.603 7.801 1.00 13.34 119 THR A C 1
ATOM 869 O O . THR A 1 119 ? 14.529 12.358 8.300 1.00 14.22 119 THR A O 1
ATOM 873 N N . ARG A 1 120 ? 13.024 11.909 6.690 1.00 13.48 120 ARG A N 1
ATOM 874 C CA . ARG A 1 120 ? 13.371 13.129 5.972 1.00 11.59 120 ARG A CA 1
ATOM 875 C C . ARG A 1 120 ? 12.870 14.392 6.655 1.00 11.64 120 ARG A C 1
ATOM 876 O O . ARG A 1 120 ? 13.349 15.488 6.387 1.00 11.50 120 ARG A O 1
ATOM 889 N N . LEU A 1 121 ? 11.855 14.240 7.491 1.00 11.19 121 LEU A N 1
ATOM 890 C CA . LEU A 1 121 ? 11.265 15.380 8.212 1.00 10.87 121 LEU A CA 1
ATOM 891 C C . LEU A 1 121 ? 12.043 15.851 9.435 1.00 11.74 121 LEU A C 1
ATOM 892 O O . LEU A 1 121 ? 11.754 16.912 9.976 1.00 10.62 121 LEU A O 1
ATOM 897 N N . GLY A 1 122 ? 13.044 15.079 9.871 1.00 11.41 122 GLY A N 1
ATOM 898 C CA . GLY A 1 122 ? 13.736 15.389 11.107 1.00 12.93 122 GLY A CA 1
ATOM 899 C C . GLY A 1 122 ? 12.782 15.188 12.277 1.00 12.30 122 GLY A C 1
ATOM 900 O O . GLY A 1 122 ? 11.936 14.297 12.256 1.00 14.16 122 GLY A O 1
ATOM 901 N N . TYR A 1 123 ? 12.910 15.992 13.326 1.00 12.49 123 TYR A N 1
ATOM 902 C CA . TYR A 1 123 ? 11.944 15.905 14.417 1.00 12.80 123 TYR A CA 1
ATOM 903 C C . TYR A 1 123 ? 11.759 17.263 15.085 1.00 13.38 123 TYR A C 1
ATOM 904 O O . TYR A 1 123 ? 12.264 17.530 16.195 1.00 13.96 123 TYR A O 1
ATOM 913 N N . PHE A 1 124 ? 11.038 18.160 14.413 1.00 12.09 124 PHE A N 1
ATOM 914 C CA . PHE A 1 124 ? 10.727 19.413 15.070 1.00 11.41 124 PHE A CA 1
ATOM 915 C C . PHE A 1 124 ? 9.606 19.171 16.062 1.00 11.13 124 PHE A C 1
ATOM 916 O O . PHE A 1 124 ? 8.717 18.355 15.840 1.00 11.32 124 PHE A O 1
ATOM 924 N N . ASN A 1 125 ? 9.651 19.905 17.168 1.00 11.21 125 ASN A N 1
ATOM 925 C CA . ASN A 1 125 ? 8.681 19.669 18.222 1.00 10.72 125 ASN A CA 1
ATOM 926 C C . ASN A 1 125 ? 8.535 20.852 19.164 1.00 11.52 125 ASN A C 1
ATOM 927 O O . ASN A 1 125 ? 9.486 21.583 19.427 1.00 11.61 125 ASN A O 1
ATOM 932 N N . ASP A 1 126 ? 7.326 21.005 19.676 1.00 11.45 126 ASP A N 1
ATOM 933 C CA . ASP A 1 126 ? 7.049 22.034 20.661 1.00 12.99 126 ASP A CA 1
ATOM 934 C C . ASP A 1 126 ? 6.248 21.331 21.742 1.00 13.67 126 ASP A C 1
ATOM 935 O O . ASP A 1 126 ? 5.048 21.156 21.634 1.00 13.45 126 ASP A O 1
ATOM 940 N N . GLN A 1 127 ? 6.960 20.958 22.799 1.00 15.12 127 GLN A N 1
ATOM 941 C CA . GLN A 1 127 ? 6.339 20.254 23.903 1.00 17.48 127 GLN A CA 1
ATOM 942 C C . GLN A 1 127 ? 5.387 21.097 24.767 1.00 17.71 127 GLN A C 1
ATOM 943 O O . GLN A 1 127 ? 4.808 20.582 25.729 1.00 19.40 127 GLN A O 1
ATOM 949 N N . LYS A 1 128 ? 5.243 22.383 24.441 1.00 17.76 128 LYS A N 1
ATOM 950 C CA . LYS A 1 128 ? 4.301 23.277 25.108 1.00 18.15 128 LYS A CA 1
ATOM 951 C C . LYS A 1 128 ? 3.036 23.409 24.283 1.00 17.77 128 LYS A C 1
ATOM 952 O O . LYS A 1 128 ? 2.006 23.883 24.774 1.00 17.90 128 LYS A O 1
ATOM 958 N N . ALA A 1 129 ? 3.118 22.972 23.014 1.00 15.74 129 ALA A N 1
ATOM 959 C CA . ALA A 1 129 ? 2.034 23.103 22.042 1.00 15.61 129 ALA A CA 1
ATOM 960 C C . ALA A 1 129 ? 1.585 24.566 21.848 1.00 14.71 129 ALA A C 1
ATOM 961 O O . ALA A 1 129 ? 0.499 24.830 21.329 1.00 15.01 129 ALA A O 1
ATOM 963 N N . LYS A 1 130 ? 2.449 25.500 22.225 1.00 15.03 130 LYS A N 1
ATOM 964 C CA . LYS A 1 130 ? 2.155 26.921 22.062 1.00 14.99 130 LYS A CA 1
ATOM 965 C C . LYS A 1 130 ? 2.001 27.327 20.603 1.00 14.15 130 LYS A C 1
ATOM 966 O O . LYS A 1 130 ? 1.196 28.184 20.279 1.00 14.27 130 LYS A O 1
ATOM 972 N N . VAL A 1 131 ? 2.684 26.604 19.712 1.00 13.61 131 VAL A N 1
ATOM 973 C CA . VAL A 1 131 ? 2.603 26.981 18.306 1.00 12.57 131 VAL A CA 1
ATOM 974 C C . VAL A 1 131 ? 1.178 26.853 17.810 1.00 12.76 131 VAL A C 1
ATOM 975 O O . VAL A 1 131 ? 0.760 27.600 16.944 1.00 12.09 131 VAL A O 1
ATOM 979 N N . PHE A 1 132 ? 0.429 25.906 18.363 1.00 12.96 132 PHE A N 1
ATOM 980 C CA . PHE A 1 132 ? -0.969 25.752 17.964 1.00 13.81 132 PHE A CA 1
ATOM 981 C C . PHE A 1 132 ? -1.736 26.992 18.421 1.00 14.41 132 PHE A C 1
ATOM 982 O O . PHE A 1 132 ? -2.492 27.573 17.651 1.00 14.69 132 PHE A O 1
ATOM 990 N N . GLN A 1 133 ? -1.525 27.394 19.672 1.00 14.89 133 GLN A N 1
ATOM 991 C CA . GLN A 1 133 ? -2.191 28.580 20.210 1.00 15.43 133 GLN A CA 1
ATOM 992 C C . GLN A 1 133 ? -1.834 29.843 19.424 1.00 15.48 133 GLN A C 1
ATOM 993 O O . GLN A 1 133 ? -2.685 30.708 19.218 1.00 16.58 133 GLN A O 1
ATOM 999 N N . ASP A 1 134 ? -0.580 29.947 18.988 1.00 16.19 134 ASP A N 1
ATOM 1000 C CA . ASP A 1 134 ? -0.123 31.094 18.204 1.00 15.84 134 ASP A CA 1
ATOM 1001 C C . ASP A 1 134 ? -0.876 31.199 16.892 1.00 15.64 134 ASP A C 1
ATOM 1002 O O . ASP A 1 134 ? -1.275 32.287 16.488 1.00 16.32 134 ASP A O 1
ATOM 1007 N N . LEU A 1 135 ? -1.057 30.071 16.204 1.00 14.80 135 LEU A N 1
ATOM 1008 C CA . LEU A 1 135 ? -1.779 30.088 14.936 1.00 14.36 135 LEU A CA 1
ATOM 1009 C C . LEU A 1 135 ? -3.281 30.253 15.174 1.00 15.43 135 LEU A C 1
ATOM 1010 O O . LEU A 1 135 ? -3.971 30.897 14.386 1.00 16.05 135 LEU A O 1
ATOM 1015 N N . LYS A 1 136 ? -3.770 29.706 16.290 1.00 16.10 136 LYS A N 1
ATOM 1016 C CA . LYS A 1 136 ? -5.194 29.825 16.593 1.00 18.06 136 LYS A CA 1
ATOM 1017 C C . LYS A 1 136 ? -5.548 31.297 16.758 1.00 18.56 136 LYS A C 1
ATOM 1018 O O . LYS A 1 136 ? -6.592 31.762 16.285 1.00 18.63 136 LYS A O 1
ATOM 1024 N N . ALA A 1 137 ? -4.634 32.033 17.373 1.00 19.58 137 ALA A N 1
ATOM 1025 C CA . ALA A 1 137 ? -4.822 33.437 17.659 1.00 21.24 137 ALA A CA 1
ATOM 1026 C C . ALA A 1 137 ? -4.963 34.307 16.403 1.00 22.12 137 ALA A C 1
ATOM 1027 O O . ALA A 1 137 ? -5.547 35.390 16.470 1.00 24.13 137 ALA A O 1
ATOM 1029 N N . ILE A 1 138 ? -4.471 33.839 15.259 1.00 21.69 138 ILE A N 1
ATOM 1030 C CA . ILE A 1 138 ? -4.615 34.608 14.011 1.00 21.18 138 ILE A CA 1
ATOM 1031 C C . ILE A 1 138 ? -5.634 33.962 13.090 1.00 20.29 138 ILE A C 1
ATOM 1032 O O . ILE A 1 138 ? -5.734 34.288 11.899 1.00 20.73 138 ILE A O 1
ATOM 1037 N N . GLY A 1 139 ? -6.402 33.045 13.661 1.00 19.84 139 GLY A N 1
ATOM 1038 C CA . GLY A 1 139 ? -7.471 32.385 12.948 1.00 20.11 139 GLY A CA 1
ATOM 1039 C C . GLY A 1 139 ? -7.023 31.377 11.925 1.00 19.95 139 GLY A C 1
ATOM 1040 O O . GLY A 1 139 ? -7.738 31.123 10.953 1.00 20.08 139 GLY A O 1
ATOM 1041 N N . ARG A 1 140 ? -5.861 30.778 12.175 1.00 19.53 140 ARG A N 1
ATOM 1042 C CA . ARG A 1 140 ? -5.266 29.804 11.265 1.00 19.44 140 ARG A CA 1
ATOM 1043 C C . ARG A 1 140 ? -5.037 28.422 11.861 1.00 20.21 140 ARG A C 1
ATOM 1044 O O . ARG A 1 140 ? -4.223 27.656 11.355 1.00 21.14 140 ARG A O 1
ATOM 1052 N N . ALA A 1 141 ? -5.732 28.089 12.938 1.00 19.46 141 ALA A N 1
ATOM 1053 C CA . ALA A 1 141 ? -5.604 26.755 13.482 1.00 19.62 141 ALA A CA 1
ATOM 1054 C C . ALA A 1 141 ? -6.984 26.413 13.997 1.00 19.51 141 ALA A C 1
ATOM 1055 O O . ALA A 1 141 ? -7.319 26.766 15.115 1.00 21.45 141 ALA A O 1
ATOM 1057 N N . LEU A 1 142 ? -7.794 25.747 13.179 1.00 19.30 142 LEU A N 1
ATOM 1058 C CA . LEU A 1 142 ? -9.168 25.441 13.573 1.00 19.73 142 LEU A CA 1
ATOM 1059 C C . LEU A 1 142 ? -9.327 24.010 14.044 1.00 19.64 142 LEU A C 1
ATOM 1060 O O . LEU A 1 142 ? -10.406 23.608 14.494 1.00 20.73 142 LEU A O 1
ATOM 1065 N N . GLY A 1 143 ? -8.250 23.238 13.960 1.00 18.20 143 GLY A N 1
ATOM 1066 C CA . GLY A 1 143 ? -8.276 21.833 14.304 1.00 16.22 143 GLY A CA 1
ATOM 1067 C C . GLY A 1 143 ? -6.941 21.227 13.910 1.00 14.36 143 GLY A C 1
ATOM 1068 O O . GLY A 1 143 ? -6.001 21.961 13.628 1.00 14.33 143 GLY A O 1
ATOM 1069 N N . MET A 1 144 ? -6.879 19.905 13.835 1.00 13.07 144 MET A N 1
ATOM 1070 C CA . MET A 1 144 ? -5.617 19.232 13.606 1.00 12.24 144 MET A CA 1
ATOM 1071 C C . MET A 1 144 ? -5.834 18.174 12.546 1.00 11.62 144 MET A C 1
ATOM 1072 O O . MET A 1 144 ? -6.875 17.502 12.564 1.00 13.45 144 MET A O 1
ATOM 1077 N N . PRO A 1 145 ? -4.922 18.040 11.591 1.00 11.54 145 PRO A N 1
ATOM 1078 C CA . PRO A 1 145 ? -3.733 18.895 11.463 1.00 10.90 145 PRO A CA 1
ATOM 1079 C C . PRO A 1 145 ? -4.084 20.273 10.933 1.00 10.51 145 PRO A C 1
ATOM 1080 O O . PRO A 1 145 ? -5.179 20.463 10.401 1.00 11.55 145 PRO A O 1
ATOM 1084 N N . THR A 1 146 ? -3.152 21.212 11.098 1.00 10.27 146 THR A N 1
ATOM 1085 C CA . THR A 1 146 ? -3.184 22.473 10.383 1.00 10.98 146 THR A CA 1
ATOM 1086 C C . THR A 1 146 ? -1.867 22.586 9.597 1.00 10.23 146 THR A C 1
ATOM 1087 O O . THR A 1 146 ? -0.807 22.282 10.130 1.00 10.85 146 THR A O 1
ATOM 1091 N N . SER A 1 147 ? -1.927 23.045 8.350 1.00 9.61 147 SER A N 1
ATOM 1092 C CA . SER A 1 147 ? -0.675 23.263 7.596 1.00 9.40 147 SER A CA 1
ATOM 1093 C C . SER A 1 147 ? -0.784 24.614 6.911 1.00 9.26 147 SER A C 1
ATOM 1094 O O . SER A 1 147 ? -1.857 24.994 6.400 1.00 10.14 147 SER A O 1
ATOM 1097 N N . VAL A 1 148 ? 0.325 25.345 6.925 1.00 8.49 148 VAL A N 1
ATOM 1098 C CA . VAL A 1 148 ? 0.351 26.658 6.294 1.00 9.17 148 VAL A CA 1
ATOM 1099 C C . VAL A 1 148 ? 1.478 26.701 5.298 1.00 8.77 148 VAL A C 1
ATOM 1100 O O . VAL A 1 148 ? 2.610 26.329 5.635 1.00 8.59 148 VAL A O 1
ATOM 1104 N N . LEU A 1 149 ? 1.169 27.151 4.074 1.00 7.59 149 LEU A N 1
ATOM 1105 C CA . LEU A 1 149 ? 2.207 27.353 3.065 1.00 8.15 149 LEU A CA 1
ATOM 1106 C C . LEU A 1 149 ? 2.706 28.780 3.300 1.00 8.76 149 LEU A C 1
ATOM 1107 O O . LEU A 1 149 ? 1.913 29.709 3.259 1.00 9.11 149 LEU A O 1
ATOM 1112 N N . VAL A 1 150 ? 4.027 28.937 3.522 1.00 8.02 150 VAL A N 1
ATOM 1113 C CA . VAL A 1 150 ? 4.638 30.197 3.998 1.00 9.06 150 VAL A CA 1
ATOM 1114 C C . VAL A 1 150 ? 5.669 30.675 2.992 1.00 8.53 150 VAL A C 1
ATOM 1115 O O . VAL A 1 150 ? 6.398 29.852 2.432 1.00 9.23 150 VAL A O 1
ATOM 1119 N N . ASP A 1 151 ? 5.694 31.973 2.691 1.00 9.01 151 ASP A N 1
ATOM 1120 C CA . ASP A 1 151 ? 6.697 32.470 1.736 1.00 9.18 151 ASP A CA 1
ATOM 1121 C C . ASP A 1 151 ? 8.032 32.763 2.418 1.00 9.67 151 ASP A C 1
ATOM 1122 O O . ASP A 1 151 ? 8.141 32.611 3.608 1.00 9.58 151 ASP A O 1
ATOM 1127 N N . PRO A 1 152 ? 9.067 33.109 1.641 1.00 10.04 152 PRO A N 1
ATOM 1128 C CA . PRO A 1 152 ? 10.379 33.473 2.198 1.00 9.89 152 PRO A CA 1
ATOM 1129 C C . PRO A 1 152 ? 10.430 34.653 3.185 1.00 9.91 152 PRO A C 1
ATOM 1130 O O . PRO A 1 152 ? 11.485 34.819 3.828 1.00 10.68 152 PRO A O 1
ATOM 1134 N N . GLN A 1 153 ? 9.361 35.429 3.323 1.00 9.15 153 GLN A N 1
ATOM 1135 C CA . GLN A 1 153 ? 9.309 36.499 4.335 1.00 9.50 153 GLN A CA 1
ATOM 1136 C C . GLN A 1 153 ? 8.484 36.062 5.576 1.00 10.48 153 GLN A C 1
ATOM 1137 O O . GLN A 1 153 ? 8.219 36.852 6.503 1.00 10.57 153 GLN A O 1
ATOM 1143 N N . GLY A 1 154 ? 8.131 34.784 5.640 1.00 9.81 154 GLY A N 1
ATOM 1144 C CA . GLY A 1 154 ? 7.372 34.289 6.765 1.00 10.23 154 GLY A CA 1
ATOM 1145 C C . GLY A 1 154 ? 5.923 34.674 6.696 1.00 10.17 154 GLY A C 1
ATOM 1146 O O . GLY A 1 154 ? 5.269 34.729 7.739 1.00 10.14 154 GL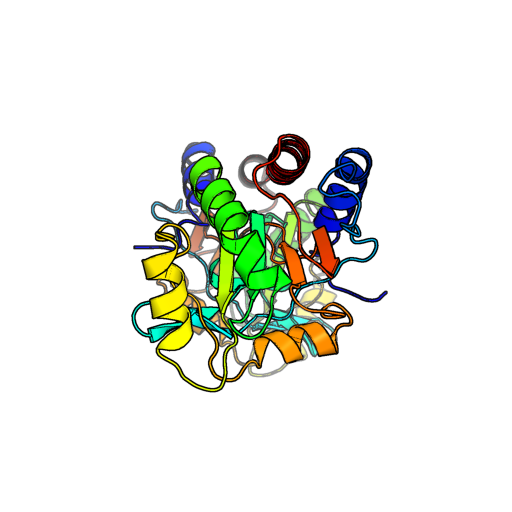Y A O 1
ATOM 1147 N N . CYS A 1 155 ? 5.456 34.947 5.473 1.00 9.62 155 CYS A N 1
ATOM 1148 C CA . CYS A 1 155 ? 4.081 35.391 5.232 1.00 9.81 155 CYS A CA 1
ATOM 1149 C C . CYS A 1 155 ? 3.178 34.277 4.768 1.00 9.62 155 CYS A C 1
ATOM 1150 O O . CYS A 1 155 ? 3.639 33.344 4.130 1.00 11.20 155 CYS A O 1
ATOM 1153 N N . GLU A 1 156 ? 1.893 34.378 5.109 1.00 9.61 156 GLU A N 1
ATOM 1154 C CA . GLU A 1 156 ? 0.910 33.381 4.656 1.00 9.58 156 GLU A CA 1
ATOM 1155 C C . GLU A 1 156 ? 0.691 33.416 3.146 1.00 9.52 156 GLU A C 1
ATOM 1156 O O . GLU A 1 156 ? 0.398 34.480 2.573 1.00 10.14 156 GLU A O 1
ATOM 1162 N N . ILE A 1 157 ? 0.846 32.258 2.490 1.00 8.80 157 ILE A N 1
ATOM 1163 C CA . ILE A 1 157 ? 0.386 32.093 1.110 1.00 8.89 157 ILE A CA 1
ATOM 1164 C C . ILE A 1 157 ? -0.998 31.385 1.148 1.00 9.08 157 ILE A C 1
ATOM 1165 O O . ILE A 1 157 ? -1.923 31.791 0.480 1.00 10.88 157 ILE A O 1
ATOM 1170 N N . ALA A 1 158 ? -1.101 30.318 1.935 1.00 9.20 158 ALA A N 1
ATOM 1171 C CA . ALA A 1 158 ? -2.377 29.587 2.037 1.00 9.28 158 ALA A CA 1
ATOM 1172 C C . ALA A 1 158 ? -2.372 28.727 3.295 1.00 9.64 158 ALA A C 1
ATOM 1173 O O . ALA A 1 158 ? -1.329 28.407 3.834 1.00 10.06 158 ALA A O 1
ATOM 1175 N N . THR A 1 159 ? -3.565 28.368 3.762 1.00 9.67 159 THR A N 1
ATOM 1176 C CA . THR A 1 159 ? -3.671 27.516 4.931 1.00 9.85 159 THR A CA 1
ATOM 1177 C C . THR A 1 159 ? -4.698 26.438 4.678 1.00 10.94 159 THR A C 1
ATOM 1178 O O . THR A 1 159 ? -5.741 26.711 4.048 1.00 11.23 159 THR A O 1
ATOM 1182 N N . ILE A 1 160 ? -4.407 25.226 5.150 1.00 10.93 160 ILE A N 1
ATOM 1183 C CA . ILE A 1 160 ? -5.411 24.151 5.113 1.00 11.48 160 ILE A CA 1
ATOM 1184 C C . ILE A 1 160 ? -5.767 23.680 6.524 1.00 12.22 160 ILE A C 1
ATOM 1185 O O . ILE A 1 160 ? -4.890 23.407 7.354 1.00 12.70 160 ILE A O 1
ATOM 1190 N N . ALA A 1 161 ? -7.068 23.617 6.798 1.00 12.52 161 ALA A N 1
ATOM 1191 C CA . ALA A 1 161 ? -7.567 23.101 8.057 1.00 14.42 161 ALA A CA 1
ATOM 1192 C C . ALA A 1 161 ? -7.958 21.654 7.798 1.00 14.34 161 ALA A C 1
ATOM 1193 O O . ALA A 1 161 ? -9.136 21.353 7.539 1.00 16.80 161 ALA A O 1
ATOM 1195 N N . GLY A 1 162 ? -6.961 20.782 7.776 1.00 14.10 162 GLY A N 1
ATOM 1196 C CA . GLY A 1 162 ? -7.185 19.366 7.578 1.00 13.74 162 GLY A CA 1
ATOM 1197 C C . GLY A 1 162 ? -6.005 18.769 6.842 1.00 13.03 162 GLY A C 1
ATOM 1198 O O . GLY A 1 162 ? -5.052 19.482 6.521 1.00 11.20 162 GLY A O 1
ATOM 1199 N N . PRO A 1 163 ? -6.068 17.458 6.600 1.00 12.15 163 PRO A N 1
ATOM 1200 C CA . PRO A 1 163 ? -5.019 16.703 5.907 1.00 12.10 163 PRO A CA 1
ATOM 1201 C C . PRO A 1 163 ? -5.134 16.743 4.381 1.00 11.62 163 PRO A C 1
ATOM 1202 O O . PRO A 1 163 ? -6.186 17.065 3.788 1.00 10.81 163 PRO A O 1
ATOM 1206 N N . ALA A 1 164 ? -4.039 16.401 3.726 1.00 10.47 164 ALA A N 1
ATOM 1207 C CA . ALA A 1 164 ? -4.066 16.346 2.263 1.00 11.25 164 ALA A CA 1
ATOM 1208 C C . ALA A 1 164 ? -3.119 15.297 1.764 1.00 11.95 164 ALA A C 1
ATOM 1209 O O . ALA A 1 164 ? -2.184 14.908 2.479 1.00 12.49 164 ALA A O 1
ATOM 1211 N N . GLU A 1 165 ? -3.343 14.843 0.535 1.00 12.15 165 GLU A N 1
ATOM 1212 C CA . GLU A 1 165 ? -2.378 13.959 -0.130 1.00 12.90 165 GLU A CA 1
ATOM 1213 C C . GLU A 1 165 ? -1.239 14.820 -0.659 1.00 13.37 165 GLU A C 1
ATOM 1214 O O . GLU A 1 165 ? -1.206 15.197 -1.826 1.00 13.72 165 GLU A O 1
ATOM 1220 N N . TRP A 1 166 ? -0.290 15.118 0.221 1.00 14.01 166 TRP A N 1
ATOM 1221 C CA . TRP A 1 166 ? 0.702 16.101 -0.085 1.00 13.68 166 TRP A CA 1
ATOM 1222 C C . TRP A 1 166 ? 1.735 15.651 -1.089 1.00 13.95 166 TRP A C 1
ATOM 1223 O O . TRP A 1 166 ? 2.526 16.469 -1.537 1.00 14.39 166 TRP A O 1
ATOM 1234 N N . ALA A 1 167 ? 1.767 14.355 -1.413 1.00 14.36 167 ALA A N 1
ATOM 1235 C CA . ALA A 1 167 ? 2.729 13.847 -2.395 1.00 15.13 167 ALA A CA 1
ATOM 1236 C C . ALA A 1 167 ? 2.067 13.617 -3.761 1.00 15.44 167 ALA A C 1
ATOM 1237 O O . ALA A 1 167 ? 2.717 13.142 -4.723 1.00 15.74 167 ALA A O 1
ATOM 1239 N N . SER A 1 168 ? 0.792 13.986 -3.831 1.00 14.98 168 SER A N 1
ATOM 1240 C CA . SER A 1 168 ? 0.020 13.885 -5.074 1.00 14.46 168 SER A CA 1
ATOM 1241 C C . SER A 1 168 ? 0.468 14.875 -6.152 1.00 14.44 168 SER A C 1
ATOM 1242 O O . SER A 1 168 ? 1.123 15.861 -5.889 1.00 14.38 168 SER A O 1
ATOM 1245 N N . GLU A 1 169 ? 0.080 14.609 -7.383 1.00 15.51 169 GLU A N 1
ATOM 1246 C CA . GLU A 1 169 ? 0.403 15.505 -8.487 1.00 16.10 169 GLU A CA 1
ATOM 1247 C C . GLU A 1 169 ? -0.142 16.912 -8.271 1.00 14.78 169 GLU A C 1
ATOM 1248 O O . GLU A 1 169 ? 0.564 17.905 -8.534 1.00 14.18 169 GLU A O 1
ATOM 1254 N N . ASP A 1 170 ? -1.389 17.005 -7.797 1.00 14.88 170 ASP A N 1
ATOM 1255 C CA . ASP A 1 170 ? -2.019 18.311 -7.565 1.00 14.67 170 ASP A CA 1
ATOM 1256 C C . ASP A 1 170 ? -1.195 19.082 -6.548 1.00 14.19 170 ASP A C 1
ATOM 1257 O O . ASP A 1 170 ? -0.919 20.266 -6.722 1.00 14.03 170 ASP A O 1
ATOM 1262 N N . ALA A 1 171 ? -0.817 18.418 -5.469 1.00 13.82 171 ALA A N 1
ATOM 1263 C CA . ALA A 1 171 ? -0.064 19.090 -4.418 1.00 13.31 171 ALA A CA 1
ATOM 1264 C C . ALA A 1 171 ? 1.332 19.530 -4.858 1.00 13.70 171 ALA A C 1
ATOM 1265 O O . ALA A 1 171 ? 1.722 20.653 -4.595 1.00 14.18 171 ALA A O 1
ATOM 1267 N N . LEU A 1 172 ? 2.075 18.659 -5.544 1.00 14.78 172 LEU A N 1
ATOM 1268 C CA . LEU A 1 172 ? 3.387 19.044 -6.035 1.00 15.30 172 LEU A CA 1
ATOM 1269 C C . LEU A 1 172 ? 3.313 20.209 -6.990 1.00 14.97 172 LEU A C 1
ATOM 1270 O O . LEU A 1 172 ? 4.160 21.103 -6.944 1.00 14.45 172 LEU A O 1
ATOM 1275 N N . LYS A 1 173 ? 2.304 20.205 -7.852 1.00 14.40 173 LYS A N 1
ATOM 1276 C CA . LYS A 1 173 ? 2.213 21.265 -8.848 1.00 15.34 173 LYS A CA 1
ATOM 1277 C C . LYS A 1 173 ? 1.979 22.594 -8.148 1.00 13.73 173 LYS A C 1
ATOM 1278 O O . LYS A 1 173 ? 2.561 23.603 -8.519 1.00 14.09 173 LYS A O 1
ATOM 1284 N N . LEU A 1 174 ? 1.090 22.595 -7.159 1.00 13.05 174 LEU A N 1
ATOM 1285 C CA . LEU A 1 174 ? 0.816 23.819 -6.422 1.00 12.72 174 LEU A CA 1
ATOM 1286 C C . LEU A 1 174 ? 2.043 24.303 -5.659 1.00 13.33 174 LEU A C 1
ATOM 1287 O O . LEU A 1 174 ? 2.364 25.484 -5.706 1.00 13.69 174 LEU A O 1
ATOM 1292 N N . ILE A 1 175 ? 2.728 23.403 -4.970 1.00 13.08 175 ILE A N 1
ATOM 1293 C CA . ILE A 1 175 ? 3.889 23.822 -4.188 1.00 14.07 175 ILE A CA 1
ATOM 1294 C C . ILE A 1 175 ? 5.014 24.328 -5.062 1.00 13.96 175 ILE A C 1
ATOM 1295 O O . ILE A 1 175 ? 5.636 25.324 -4.711 1.00 14.07 175 ILE A O 1
ATOM 1300 N N . ARG A 1 176 ? 5.291 23.640 -6.172 1.00 14.69 176 ARG A N 1
ATOM 1301 C CA . ARG A 1 176 ? 6.314 24.113 -7.092 1.00 15.84 176 ARG A CA 1
ATOM 1302 C C . ARG A 1 176 ? 5.964 25.502 -7.606 1.00 16.25 176 ARG A C 1
ATOM 1303 O O . ARG A 1 176 ? 6.840 26.392 -7.680 1.00 16.39 176 ARG A O 1
ATOM 1311 N N . ALA A 1 177 ? 4.713 25.696 -8.001 1.00 15.64 177 ALA A N 1
ATOM 1312 C CA . ALA A 1 177 ? 4.293 26.996 -8.493 1.00 16.23 177 ALA A CA 1
ATOM 1313 C C . ALA A 1 177 ? 4.488 28.091 -7.446 1.00 16.99 177 ALA A C 1
ATOM 1314 O O . ALA A 1 177 ? 4.835 29.219 -7.780 1.00 18.58 177 ALA A O 1
ATOM 1316 N N . ALA A 1 178 ? 4.254 27.774 -6.184 1.00 16.91 178 ALA A N 1
ATOM 1317 C CA . ALA A 1 178 ? 4.404 28.770 -5.138 1.00 18.10 178 ALA A CA 1
ATOM 1318 C C . ALA A 1 178 ? 5.851 29.114 -4.885 1.00 19.12 178 ALA A C 1
ATOM 1319 O O . ALA A 1 178 ? 6.172 30.260 -4.592 1.00 20.47 178 ALA A O 1
ATOM 1321 N N . THR A 1 179 ? 6.720 28.126 -5.036 1.00 20.37 179 THR A N 1
ATOM 1322 C CA . THR A 1 179 ? 8.136 28.266 -4.767 1.00 22.52 179 THR A CA 1
ATOM 1323 C C . THR A 1 179 ? 8.902 29.141 -5.755 1.00 24.63 179 THR A C 1
ATOM 1324 O O . THR A 1 179 ? 9.634 30.067 -5.342 1.00 24.70 179 THR A O 1
ATOM 1328 N N . GLY A 1 180 ? 8.752 28.815 -7.040 1.00 26.73 180 GLY A N 1
ATOM 1329 C CA . GLY A 1 180 ? 9.484 29.454 -8.125 1.00 28.94 180 GLY A CA 1
ATOM 1330 C C . GLY A 1 180 ? 8.912 30.796 -8.536 1.00 30.28 180 GLY A C 1
ATOM 1331 O O . GLY A 1 180 ? 8.589 31.607 -7.655 1.00 32.33 180 GLY A O 1
ATOM 1332 N N . PRO B 1 4 ? 31.535 26.979 11.655 1.00 34.52 4 PRO B N 1
ATOM 1333 C CA . PRO B 1 4 ? 30.510 27.780 10.932 1.00 34.47 4 PRO B CA 1
ATOM 1334 C C . PRO B 1 4 ? 30.006 28.849 11.875 1.00 34.22 4 PRO B C 1
ATOM 1335 O O . PRO B 1 4 ? 29.370 28.548 12.902 1.00 34.47 4 PRO B O 1
ATOM 1339 N N . THR B 1 5 ? 30.324 30.091 11.560 1.00 33.09 5 THR B N 1
ATOM 1340 C CA . THR B 1 5 ? 29.844 31.189 12.362 1.00 32.28 5 THR B CA 1
ATOM 1341 C C . THR B 1 5 ? 28.693 31.771 11.559 1.00 31.17 5 THR B C 1
ATOM 1342 O O . THR B 1 5 ? 28.652 31.627 10.353 1.00 31.13 5 THR B O 1
ATOM 1346 N N . GLY B 1 6 ? 27.708 32.356 12.214 1.00 29.36 6 GLY B N 1
ATOM 1347 C CA . GLY B 1 6 ? 26.683 33.033 11.445 1.00 27.38 6 GLY B CA 1
ATOM 1348 C C . GLY B 1 6 ? 25.528 32.298 10.783 1.00 26.14 6 GLY B C 1
ATOM 1349 O O . GLY B 1 6 ? 25.616 31.200 10.206 1.00 26.82 6 GLY B O 1
ATOM 1350 N N . ASP B 1 7 ? 24.428 33.023 10.781 1.00 23.89 7 ASP B N 1
ATOM 1351 C CA . ASP B 1 7 ? 23.137 32.548 10.297 1.00 22.25 7 ASP B CA 1
ATOM 1352 C C . ASP B 1 7 ? 23.108 32.096 8.829 1.00 21.42 7 ASP B C 1
ATOM 1353 O O . ASP B 1 7 ? 23.379 32.888 7.933 1.00 21.25 7 ASP B O 1
ATOM 1358 N N . PRO B 1 8 ? 22.734 30.832 8.571 1.00 21.00 8 PRO B N 1
ATOM 1359 C CA . PRO B 1 8 ? 22.695 30.283 7.209 1.00 20.97 8 PRO B CA 1
ATOM 1360 C C . PRO B 1 8 ? 21.781 31.085 6.294 1.00 19.86 8 PRO B C 1
ATOM 1361 O O . PRO B 1 8 ? 21.998 31.132 5.079 1.00 21.33 8 PRO B O 1
ATOM 1365 N N . ALA B 1 9 ? 20.737 31.681 6.870 1.00 18.63 9 ALA B N 1
ATOM 1366 C CA . ALA B 1 9 ? 19.794 32.443 6.086 1.00 17.97 9 ALA B CA 1
ATOM 1367 C C . ALA B 1 9 ? 20.446 33.728 5.542 1.00 16.89 9 ALA B C 1
ATOM 1368 O O . ALA B 1 9 ? 19.863 34.417 4.719 1.00 15.92 9 ALA B O 1
ATOM 1370 N N . CYS B 1 10 ? 21.643 34.035 6.030 1.00 15.53 10 CYS B N 1
ATOM 1371 C CA . CYS B 1 10 ? 22.339 35.235 5.572 1.00 15.24 10 CYS B CA 1
ATOM 1372 C C . CYS B 1 10 ? 23.341 34.920 4.440 1.00 17.10 10 CYS B C 1
ATOM 1373 O O . CYS B 1 10 ? 24.114 35.788 4.025 1.00 16.61 10 CYS B O 1
ATOM 1376 N N . ARG B 1 11 ? 23.323 33.691 3.922 1.00 17.74 11 ARG B N 1
ATOM 1377 C CA . ARG B 1 11 ? 24.206 33.377 2.788 1.00 19.79 11 ARG B CA 1
ATOM 1378 C C . ARG B 1 11 ? 23.900 34.174 1.509 1.00 19.92 11 ARG B C 1
ATOM 1379 O O . ARG B 1 11 ? 24.844 34.563 0.789 1.00 21.05 11 ARG B O 1
ATOM 1387 N N . ALA B 1 12 ? 22.618 34.412 1.213 1.00 19.37 12 ALA B N 1
ATOM 1388 C CA . ALA B 1 12 ? 22.311 35.180 0.020 1.00 19.43 12 ALA B CA 1
ATOM 1389 C C . ALA B 1 12 ? 22.866 36.605 0.112 1.00 19.45 12 ALA B C 1
ATOM 1390 O O . ALA B 1 12 ? 23.236 37.178 -0.897 1.00 19.95 12 ALA B O 1
ATOM 1392 N N . ALA B 1 13 ? 22.917 37.177 1.311 1.00 19.44 13 ALA B N 1
ATOM 1393 C CA . ALA B 1 13 ? 23.474 38.521 1.462 1.00 18.95 13 ALA B CA 1
ATOM 1394 C C . ALA B 1 13 ? 24.947 38.563 1.078 1.00 19.12 13 ALA B C 1
ATOM 1395 O O . ALA B 1 13 ? 25.391 39.523 0.452 1.00 19.29 13 ALA B O 1
ATOM 1397 N N . VAL B 1 14 ? 25.658 37.492 1.409 1.00 20.19 14 VAL B N 1
ATOM 1398 C CA . VAL B 1 14 ? 27.094 37.403 1.074 1.00 20.95 14 VAL B CA 1
ATOM 1399 C C . VAL B 1 14 ? 27.199 37.299 -0.423 1.00 21.00 14 VAL B C 1
ATOM 1400 O O . VAL B 1 14 ? 28.058 37.927 -1.048 1.00 20.20 14 VAL B O 1
ATOM 1404 N N . ALA B 1 15 ? 26.323 36.510 -1.029 1.00 20.87 15 ALA B N 1
ATOM 1405 C CA . ALA B 1 15 ? 26.383 36.401 -2.473 1.00 21.31 15 ALA B CA 1
ATOM 1406 C C . ALA B 1 15 ? 26.027 37.740 -3.120 1.00 20.81 15 ALA B C 1
ATOM 1407 O O . ALA B 1 15 ? 26.573 38.098 -4.158 1.00 20.49 15 ALA B O 1
ATOM 1409 N N . THR B 1 16 ? 25.133 38.498 -2.491 1.00 19.61 16 THR B N 1
ATOM 1410 C CA . THR B 1 16 ? 24.829 39.837 -2.993 1.00 19.12 16 THR B CA 1
ATOM 1411 C C . THR B 1 16 ? 26.066 40.718 -2.820 1.00 18.30 16 THR B C 1
ATOM 1412 O O . THR B 1 16 ? 26.456 41.466 -3.735 1.00 18.81 16 THR B O 1
ATOM 1416 N N . ALA B 1 17 ? 26.698 40.595 -1.671 1.00 18.30 17 ALA B N 1
ATOM 1417 C CA . ALA B 1 17 ? 27.914 41.361 -1.413 1.00 18.83 17 ALA B CA 1
ATOM 1418 C C . ALA B 1 17 ? 28.980 41.093 -2.490 1.00 19.22 17 ALA B C 1
ATOM 1419 O O . ALA B 1 17 ? 29.614 42.021 -2.996 1.00 18.47 17 ALA B O 1
ATOM 1421 N N . GLN B 1 18 ? 29.180 39.816 -2.828 1.00 19.29 18 GLN B N 1
ATOM 1422 C CA . GLN B 1 18 ? 30.198 39.437 -3.806 1.00 20.89 18 GLN B CA 1
ATOM 1423 C C . GLN B 1 18 ? 29.858 39.992 -5.184 1.00 21.37 18 GLN B C 1
ATOM 1424 O O . GLN B 1 18 ? 30.739 40.466 -5.918 1.00 21.01 18 GLN B O 1
ATOM 1430 N N . LYS B 1 19 ? 28.566 39.968 -5.506 1.00 21.29 19 LYS B N 1
ATOM 1431 C CA . LYS B 1 19 ? 28.046 40.445 -6.783 1.00 22.10 19 LYS B CA 1
ATOM 1432 C C . LYS B 1 19 ? 28.231 41.940 -6.962 1.00 21.46 19 LYS B C 1
ATOM 1433 O O . LYS B 1 19 ? 28.549 42.391 -8.053 1.00 21.49 19 LYS B O 1
ATOM 1439 N N . ILE B 1 20 ? 27.995 42.712 -5.908 1.00 19.65 20 ILE B N 1
ATOM 1440 C CA . ILE B 1 20 ? 28.125 44.159 -6.024 1.00 18.86 20 ILE B CA 1
ATOM 1441 C C . ILE B 1 20 ? 29.489 44.732 -5.615 1.00 18.03 20 ILE B C 1
ATOM 1442 O O . ILE B 1 20 ? 29.710 45.935 -5.733 1.00 18.06 20 ILE B O 1
ATOM 1447 N N . ALA B 1 21 ? 30.397 43.892 -5.146 1.00 16.96 21 ALA B N 1
ATOM 1448 C CA . ALA B 1 21 ? 31.730 44.377 -4.742 1.00 16.81 21 ALA B CA 1
ATOM 1449 C C . ALA B 1 21 ? 32.454 45.277 -5.774 1.00 16.09 21 ALA B C 1
ATOM 1450 O O . ALA B 1 21 ? 33.104 46.260 -5.389 1.00 14.36 21 ALA B O 1
ATOM 1452 N N . PRO B 1 22 ? 32.391 44.944 -7.068 1.00 15.66 22 PRO B N 1
ATOM 1453 C CA . PRO B 1 22 ? 33.035 45.787 -8.074 1.00 15.34 22 PRO B CA 1
ATOM 1454 C C . PRO B 1 22 ? 32.436 47.169 -8.136 1.00 14.95 22 PRO B C 1
ATOM 1455 O O . PRO B 1 22 ? 33.049 48.058 -8.715 1.00 15.79 22 PRO B O 1
ATOM 1459 N N . LEU B 1 23 ? 31.247 47.359 -7.570 1.00 14.25 23 LEU B N 1
ATOM 1460 C CA . LEU B 1 23 ? 30.635 48.677 -7.605 1.00 12.86 23 LEU B CA 1
ATOM 1461 C C . LEU B 1 23 ? 31.044 49.508 -6.394 1.00 13.00 23 LEU B C 1
ATOM 1462 O O . LEU B 1 23 ? 30.789 50.714 -6.361 1.00 12.98 23 LEU B O 1
ATOM 1467 N N . ALA B 1 24 ? 31.681 48.879 -5.407 1.00 13.15 24 ALA B N 1
ATOM 1468 C CA . ALA B 1 24 ? 32.089 49.623 -4.206 1.00 13.18 24 ALA B CA 1
ATOM 1469 C C . ALA B 1 24 ? 33.437 50.320 -4.469 1.00 14.64 24 ALA B C 1
ATOM 1470 O O . ALA B 1 24 ? 34.504 49.864 -4.056 1.00 14.71 24 ALA B O 1
ATOM 1472 N N . HIS B 1 25 ? 33.374 51.415 -5.207 1.00 14.85 25 HIS B N 1
ATOM 1473 C CA . HIS B 1 25 ? 34.572 52.200 -5.500 1.00 15.40 25 HIS B CA 1
ATOM 1474 C C . HIS B 1 25 ? 34.237 53.695 -5.457 1.00 15.77 25 HIS B C 1
ATOM 1475 O O . HIS B 1 25 ? 33.134 54.071 -5.063 1.00 15.30 25 HIS B O 1
ATOM 1482 N N . GLY B 1 26 ? 35.200 54.553 -5.811 1.00 15.55 26 GLY B N 1
ATOM 1483 C CA . GLY B 1 26 ? 34.943 55.983 -5.828 1.00 15.17 26 GLY B CA 1
ATOM 1484 C C . GLY B 1 26 ? 34.393 56.454 -4.481 1.00 15.11 26 GLY B C 1
ATOM 1485 O O . GLY B 1 26 ? 34.959 56.172 -3.436 1.00 15.15 26 GLY B O 1
ATOM 1486 N N . GLU B 1 27 ? 33.260 57.144 -4.523 1.00 15.46 27 GLU B N 1
ATOM 1487 C CA . GLU B 1 27 ? 32.676 57.692 -3.303 1.00 15.17 27 GLU B CA 1
ATOM 1488 C C . GLU B 1 27 ? 32.366 56.666 -2.208 1.00 14.82 27 GLU B C 1
ATOM 1489 O O . GLU B 1 27 ? 32.342 57.031 -1.036 1.00 15.84 27 GLU B O 1
ATOM 1495 N N . VAL B 1 28 ? 32.152 55.404 -2.589 1.00 14.34 28 VAL B N 1
ATOM 1496 C CA . VAL B 1 28 ? 31.797 54.383 -1.613 1.00 14.15 28 VAL B CA 1
ATOM 1497 C C . VAL B 1 28 ? 32.864 53.289 -1.571 1.00 14.68 28 VAL B C 1
ATOM 1498 O O . VAL B 1 28 ? 32.608 52.154 -1.164 1.00 14.75 28 VAL B O 1
ATOM 1502 N N . ALA B 1 29 ? 34.079 53.666 -1.974 1.00 14.42 29 ALA B N 1
ATOM 1503 C CA . ALA B 1 29 ? 35.222 52.778 -1.943 1.00 15.96 29 ALA B CA 1
ATOM 1504 C C . ALA B 1 29 ? 35.527 52.239 -0.554 1.00 15.42 29 ALA B C 1
ATOM 1505 O O . ALA B 1 29 ? 36.127 51.186 -0.412 1.00 17.17 29 ALA B O 1
ATOM 1507 N N . ALA B 1 30 ? 35.093 52.945 0.486 1.00 16.03 30 ALA B N 1
ATOM 1508 C CA . ALA B 1 30 ? 35.367 52.526 1.866 1.00 16.39 30 ALA B CA 1
ATOM 1509 C C . ALA B 1 30 ? 34.365 51.487 2.429 1.00 16.76 30 ALA B C 1
ATOM 1510 O O . ALA B 1 30 ? 34.519 51.037 3.556 1.00 17.28 30 ALA B O 1
ATOM 1512 N N . LEU B 1 31 ? 33.357 51.129 1.642 1.00 18.75 31 LEU B N 1
ATOM 1513 C CA . LEU B 1 31 ? 32.397 50.109 2.053 1.00 20.24 31 LEU B CA 1
ATOM 1514 C C . LEU B 1 31 ? 33.101 48.781 2.109 1.00 21.35 31 LEU B C 1
ATOM 1515 O O . LEU B 1 31 ? 33.766 48.390 1.151 1.00 23.34 31 LEU B O 1
ATOM 1520 N N . THR B 1 32 ? 32.967 48.078 3.212 1.00 21.14 32 THR B N 1
ATOM 1521 C CA . THR B 1 32 ? 33.560 46.771 3.273 1.00 21.76 32 THR B CA 1
ATOM 1522 C C . THR B 1 32 ? 32.470 45.728 3.155 1.00 20.47 32 THR B C 1
ATOM 1523 O O . THR B 1 32 ? 31.575 45.658 3.981 1.00 19.15 32 THR B O 1
ATOM 1527 N N . MET B 1 33 ? 32.556 44.941 2.097 1.00 19.29 33 MET B N 1
ATOM 1528 C CA . MET B 1 33 ? 31.550 43.927 1.826 1.00 19.02 33 MET B CA 1
ATOM 1529 C C . MET B 1 33 ? 31.617 42.768 2.808 1.00 19.53 33 MET B C 1
ATOM 1530 O O . MET B 1 33 ? 32.705 42.369 3.271 1.00 20.21 33 MET B O 1
ATOM 1535 N N . ALA B 1 34 ? 30.449 42.234 3.145 1.00 18.50 34 ALA B N 1
ATOM 1536 C CA . ALA B 1 34 ? 30.395 41.079 4.025 1.00 19.30 34 ALA B CA 1
ATOM 1537 C C . ALA B 1 34 ? 31.059 39.889 3.352 1.00 20.20 34 ALA B C 1
ATOM 1538 O O . ALA B 1 34 ? 30.875 39.650 2.169 1.00 20.19 34 ALA B O 1
ATOM 1540 N N . SER B 1 35 ? 31.797 39.107 4.124 1.00 22.01 35 SER B N 1
ATOM 1541 C CA . SER B 1 35 ? 32.387 37.901 3.574 1.00 23.74 35 SER B CA 1
ATOM 1542 C C . SER B 1 35 ? 31.867 36.685 4.346 1.00 24.41 35 SER B C 1
ATOM 1543 O O . SER B 1 35 ? 32.153 35.547 3.962 1.00 25.86 35 SER B O 1
ATOM 1546 N N . ALA B 1 36 ? 31.165 36.940 5.448 1.00 24.25 36 ALA B N 1
ATOM 1547 C CA . ALA B 1 36 ? 30.535 35.894 6.279 1.00 23.83 36 ALA B CA 1
ATOM 1548 C C . ALA B 1 36 ? 29.067 36.232 6.475 1.00 22.94 36 ALA B C 1
ATOM 1549 O O . ALA B 1 36 ? 28.714 37.412 6.572 1.00 23.06 36 ALA B O 1
ATOM 1551 N N . PRO B 1 37 ? 28.206 35.218 6.581 1.00 22.37 37 PRO B N 1
ATOM 1552 C CA . PRO B 1 37 ? 26.781 35.489 6.778 1.00 21.23 37 PRO B CA 1
ATOM 1553 C C . PRO B 1 37 ? 26.641 36.067 8.170 1.00 19.92 37 PRO B C 1
ATOM 1554 O O . PRO B 1 37 ? 27.201 35.540 9.150 1.00 20.23 37 PRO B O 1
ATOM 1558 N N . LEU B 1 38 ? 25.912 37.165 8.284 1.00 18.80 38 LEU B N 1
ATOM 1559 C CA . LEU B 1 38 ? 25.780 37.821 9.564 1.00 17.99 38 LEU B CA 1
ATOM 1560 C C . LEU B 1 38 ? 24.402 38.448 9.733 1.00 17.71 38 LEU B C 1
ATOM 1561 O O . LEU B 1 38 ? 24.043 39.372 8.998 1.00 16.80 38 LEU B O 1
ATOM 1566 N N . LYS B 1 39 ? 23.630 37.931 10.686 1.00 17.56 39 LYS B N 1
ATOM 1567 C CA . LYS B 1 39 ? 22.321 38.472 10.996 1.00 16.59 39 LYS B CA 1
ATOM 1568 C C . LYS B 1 39 ? 22.567 39.609 11.981 1.00 16.72 39 LYS B C 1
ATOM 1569 O O . LYS B 1 39 ? 23.129 39.396 13.066 1.00 17.05 39 LYS B O 1
ATOM 1575 N N . LEU B 1 40 ? 22.180 40.818 11.604 1.00 15.53 40 LEU B N 1
ATOM 1576 C CA . LEU B 1 40 ? 22.395 41.964 12.473 1.00 15.89 40 LEU B CA 1
ATOM 1577 C C . LEU B 1 40 ? 21.578 41.835 13.748 1.00 15.37 40 LEU B C 1
ATOM 1578 O O . LEU B 1 40 ? 20.490 41.269 13.756 1.00 13.98 40 LEU B O 1
ATOM 1583 N N . PRO B 1 41 ? 22.100 42.382 14.842 1.00 15.71 41 PRO B N 1
ATOM 1584 C CA . PRO B 1 41 ? 21.340 42.483 16.078 1.00 15.72 41 PRO B CA 1
ATOM 1585 C C . PRO B 1 41 ? 20.030 43.198 15.752 1.00 16.28 41 PRO B C 1
ATOM 1586 O O . PRO B 1 41 ? 20.039 44.076 14.883 1.00 15.12 41 PRO B O 1
ATOM 1590 N N . ASP B 1 42 ? 18.942 42.862 16.441 1.00 15.72 42 ASP B N 1
ATOM 1591 C CA . ASP B 1 42 ? 17.664 43.505 16.178 1.00 16.69 42 ASP B CA 1
ATOM 1592 C C . ASP B 1 42 ? 17.586 44.853 16.884 1.00 16.54 42 ASP B C 1
ATOM 1593 O O . ASP B 1 42 ? 16.915 45.005 17.919 1.00 16.89 42 ASP B O 1
ATOM 1598 N N . LEU B 1 43 ? 18.261 45.841 16.289 1.00 16.60 43 LEU B N 1
ATOM 1599 C CA . LEU B 1 43 ? 18.388 47.155 16.894 1.00 16.55 43 LEU B CA 1
ATOM 1600 C C . LEU B 1 43 ? 17.039 47.685 17.318 1.00 17.61 43 LEU B C 1
ATOM 1601 O O . LEU B 1 43 ? 16.060 47.637 16.548 1.00 16.91 43 LEU B O 1
ATOM 1606 N N . ALA B 1 44 ? 16.996 48.179 18.550 1.00 17.44 44 ALA B N 1
ATOM 1607 C CA . ALA B 1 44 ? 15.803 48.784 19.116 1.00 17.79 44 ALA B CA 1
ATOM 1608 C C . ALA B 1 44 ? 15.981 50.296 19.232 1.00 17.63 44 ALA B C 1
ATOM 1609 O O . ALA B 1 44 ? 16.955 50.783 19.801 1.00 19.07 44 ALA B O 1
ATOM 1611 N N . PHE B 1 45 ? 15.036 51.029 18.671 1.00 16.73 45 PHE B N 1
ATOM 1612 C CA . PHE B 1 45 ? 15.082 52.483 18.730 1.00 16.51 45 PHE B CA 1
ATOM 1613 C C . PHE B 1 45 ? 13.656 53.018 18.690 1.00 17.10 45 PHE B C 1
ATOM 1614 O O . PHE B 1 45 ? 12.697 52.232 18.747 1.00 19.71 45 PHE B O 1
ATOM 1622 N N . GLU B 1 46 ? 13.527 54.336 18.590 1.00 16.41 46 GLU B N 1
ATOM 1623 C CA . GLU B 1 46 ? 12.235 55.006 18.585 1.00 18.10 46 GLU B CA 1
ATOM 1624 C C . GLU B 1 46 ? 12.036 55.816 17.312 1.00 18.19 46 GLU B C 1
ATOM 1625 O O . GLU B 1 46 ? 13.020 56.256 16.687 1.00 17.09 46 GLU B O 1
ATOM 1631 N N . ASP B 1 47 ? 10.776 56.052 16.941 1.00 18.31 47 ASP B N 1
ATOM 1632 C CA . ASP B 1 47 ? 10.477 56.942 15.821 1.00 20.53 47 ASP B CA 1
ATOM 1633 C C . ASP B 1 47 ? 10.176 58.383 16.229 1.00 21.46 47 ASP B C 1
ATOM 1634 O O . ASP B 1 47 ? 10.346 58.748 17.387 1.00 21.86 47 ASP B O 1
ATOM 1639 N N . ALA B 1 48 ? 9.755 59.182 15.244 1.00 23.57 48 ALA B N 1
ATOM 1640 C CA . ALA B 1 48 ? 9.493 60.609 15.426 1.00 25.27 48 ALA B CA 1
ATOM 1641 C C . ALA B 1 48 ? 8.421 60.914 16.480 1.00 26.50 48 ALA B C 1
ATOM 1642 O O . ALA B 1 48 ? 8.499 61.931 17.175 1.00 26.63 48 ALA B O 1
ATOM 1644 N N . ASP B 1 49 ? 7.449 60.017 16.628 1.00 27.23 49 ASP B N 1
ATOM 1645 C CA . ASP B 1 49 ? 6.402 60.221 17.639 1.00 27.73 49 ASP B CA 1
ATOM 1646 C C . ASP B 1 49 ? 6.726 59.542 18.979 1.00 27.55 49 ASP B C 1
ATOM 1647 O O . ASP B 1 49 ? 5.947 59.615 19.923 1.00 28.54 49 ASP B O 1
ATOM 1652 N N . GLY B 1 50 ? 7.868 58.865 19.058 1.00 26.88 50 GLY B N 1
ATOM 1653 C CA . GLY B 1 50 ? 8.254 58.146 20.271 1.00 24.85 50 GLY B CA 1
ATOM 1654 C C . GLY B 1 50 ? 7.875 56.664 20.363 1.00 24.79 50 GLY B C 1
ATOM 1655 O O . GLY B 1 50 ? 8.010 56.027 21.427 1.00 24.00 50 GLY B O 1
ATOM 1656 N N . LYS B 1 51 ? 7.399 56.100 19.256 1.00 23.70 51 LYS B N 1
ATOM 1657 C CA . LYS B 1 51 ? 7.008 54.682 19.227 1.00 23.96 51 LYS B CA 1
ATOM 1658 C C . LYS B 1 51 ? 8.195 53.750 18.993 1.00 22.91 51 LYS B C 1
ATOM 1659 O O . LYS B 1 51 ? 9.120 54.088 18.254 1.00 22.06 51 LYS B O 1
ATOM 1665 N N . PRO B 1 52 ? 8.159 52.598 19.643 1.00 21.78 52 PRO B N 1
ATOM 1666 C CA . PRO B 1 52 ? 9.238 51.609 19.547 1.00 21.71 52 PRO B CA 1
ATOM 1667 C C . PRO B 1 52 ? 9.356 50.984 18.162 1.00 20.96 52 PRO B C 1
ATOM 1668 O O . PRO B 1 52 ? 8.372 50.533 17.551 1.00 19.97 52 PRO B O 1
ATOM 1672 N N . LYS B 1 53 ? 10.583 50.956 17.656 1.00 20.36 53 LYS B N 1
ATOM 1673 C CA . LYS B 1 53 ? 10.826 50.332 16.353 1.00 19.98 53 LYS B CA 1
ATOM 1674 C C . LYS B 1 53 ? 11.924 49.299 16.527 1.00 19.71 53 LYS B C 1
ATO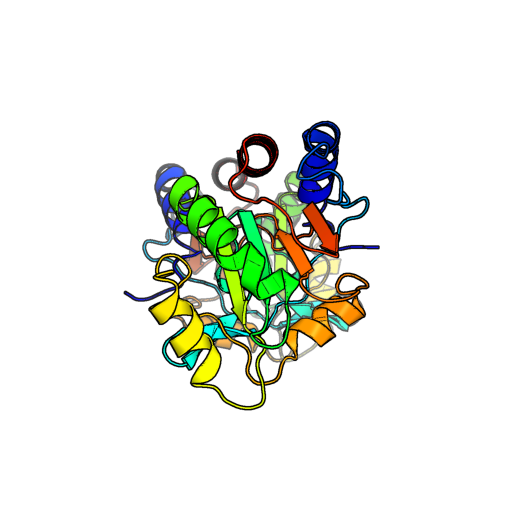M 1675 O O . LYS B 1 53 ? 12.694 49.376 17.479 1.00 19.58 53 LYS B O 1
ATOM 1681 N N . LYS B 1 54 ? 11.980 48.307 15.632 1.00 18.21 54 LYS B N 1
ATOM 1682 C CA . LYS B 1 54 ? 13.041 47.321 15.647 1.00 18.68 54 LYS B CA 1
ATOM 1683 C C . LYS B 1 54 ? 13.552 47.212 14.211 1.00 16.27 54 LYS B C 1
ATOM 1684 O O . LYS B 1 54 ? 12.786 47.416 13.266 1.00 16.29 54 LYS B O 1
ATOM 1690 N N . LEU B 1 55 ? 14.820 46.842 14.043 1.00 14.04 55 LEU B N 1
ATOM 1691 C CA . LEU B 1 55 ? 15.348 46.618 12.705 1.00 13.85 55 LEU B CA 1
ATOM 1692 C C . LEU B 1 55 ? 14.486 45.568 11.962 1.00 14.02 55 LEU B C 1
ATOM 1693 O O . LEU B 1 55 ? 14.261 45.686 10.764 1.00 11.97 55 LEU B O 1
ATOM 1698 N N . SER B 1 56 ? 13.975 44.569 12.682 1.00 14.42 56 SER B N 1
ATOM 1699 C CA . SER B 1 56 ? 13.168 43.540 12.044 1.00 14.90 56 SER B CA 1
ATOM 1700 C C . SER B 1 56 ? 11.827 44.023 11.512 1.00 16.25 56 SER B C 1
ATOM 1701 O O . SER B 1 56 ? 11.175 43.304 10.748 1.00 15.51 56 SER B O 1
ATOM 1704 N N . ASP B 1 57 ? 11.416 45.227 11.889 1.00 15.11 57 ASP B N 1
ATOM 1705 C CA . ASP B 1 57 ? 10.189 45.806 11.365 1.00 17.34 57 ASP B CA 1
ATOM 1706 C C . ASP B 1 57 ? 10.402 46.168 9.894 1.00 17.00 57 ASP B C 1
ATOM 1707 O O . ASP B 1 57 ? 9.445 46.512 9.178 1.00 18.70 57 ASP B O 1
ATOM 1712 N N . PHE B 1 58 ? 11.654 46.126 9.451 1.00 15.05 58 PHE B N 1
ATOM 1713 C CA . PHE B 1 58 ? 11.990 46.563 8.099 1.00 15.09 58 PHE B CA 1
ATOM 1714 C C . PHE B 1 58 ? 12.337 45.415 7.165 1.00 14.39 58 PHE B C 1
ATOM 1715 O O . PHE B 1 58 ? 12.797 45.648 6.050 1.00 12.85 58 PHE B O 1
ATOM 1723 N N . ARG B 1 59 ? 12.185 44.186 7.658 1.00 14.52 59 ARG B N 1
ATOM 1724 C CA . ARG B 1 59 ? 12.402 43.016 6.818 1.00 15.23 59 ARG B CA 1
ATOM 1725 C C . ARG B 1 59 ? 11.494 43.090 5.575 1.00 15.07 59 ARG B C 1
ATOM 1726 O O . ARG B 1 59 ? 10.379 43.634 5.648 1.00 16.17 59 ARG B O 1
ATOM 1734 N N . GLY B 1 60 ? 11.988 42.569 4.449 1.00 13.66 60 GLY B N 1
ATOM 1735 C CA . GLY B 1 60 ? 11.336 42.710 3.146 1.00 14.35 60 GLY B CA 1
ATOM 1736 C C . GLY B 1 60 ? 11.915 43.837 2.282 1.00 13.86 60 GLY B C 1
ATOM 1737 O O . GLY B 1 60 ? 11.640 43.890 1.084 1.00 14.53 60 GLY B O 1
ATOM 1738 N N . LYS B 1 61 ? 12.725 44.726 2.868 1.00 12.44 61 LYS B N 1
ATOM 1739 C CA . LYS B 1 61 ? 13.356 45.798 2.097 1.00 12.16 61 LYS B CA 1
ATOM 1740 C C . LYS B 1 61 ? 14.838 45.759 2.314 1.00 11.10 61 LYS B C 1
ATOM 1741 O O . LYS B 1 61 ? 15.303 45.318 3.379 1.00 12.29 61 LYS B O 1
ATOM 1747 N N . THR B 1 62 ? 15.576 46.303 1.353 1.00 9.95 62 THR B N 1
ATOM 1748 C CA . THR B 1 62 ? 16.993 46.548 1.536 1.00 10.54 62 THR B CA 1
ATOM 1749 C C . THR B 1 62 ? 17.050 47.867 2.318 1.00 9.95 62 THR B C 1
ATOM 1750 O O . THR B 1 62 ? 16.212 48.747 2.146 1.00 9.26 62 THR B O 1
ATOM 1754 N N . LEU B 1 63 ? 18.014 48.001 3.221 1.00 9.53 63 LEU B N 1
ATOM 1755 C CA . LEU B 1 63 ? 18.110 49.223 4.025 1.00 10.66 63 LEU B CA 1
ATOM 1756 C C . LEU B 1 63 ? 19.513 49.767 4.099 1.00 10.01 63 LEU B C 1
ATOM 1757 O O . LEU B 1 63 ? 20.474 49.027 4.016 1.00 11.66 63 LEU B O 1
ATOM 1762 N N . LEU B 1 64 ? 19.630 51.078 4.258 1.00 9.31 64 LEU B N 1
ATOM 1763 C CA . LEU B 1 64 ? 20.898 51.647 4.704 1.00 8.18 64 LEU B CA 1
ATOM 1764 C C . LEU B 1 64 ? 20.647 52.141 6.139 1.00 9.37 64 LEU B C 1
ATOM 1765 O O . LEU B 1 64 ? 19.881 53.084 6.358 1.00 9.47 64 LEU B O 1
ATOM 1770 N N . VAL B 1 65 ? 21.224 51.442 7.130 1.00 9.46 65 VAL B N 1
ATOM 1771 C CA . VAL B 1 65 ? 21.072 51.805 8.538 1.00 9.84 65 VAL B CA 1
ATOM 1772 C C . VAL B 1 65 ? 22.263 52.666 8.895 1.00 10.58 65 VAL B C 1
ATOM 1773 O O . VAL B 1 65 ? 23.375 52.221 8.736 1.00 12.07 65 VAL B O 1
ATOM 1777 N N . ASN B 1 66 ? 22.012 53.894 9.358 1.00 10.41 66 ASN B N 1
ATOM 1778 C CA . ASN B 1 66 ? 23.052 54.839 9.715 1.00 9.66 66 ASN B CA 1
ATOM 1779 C C . ASN B 1 66 ? 22.914 55.199 11.174 1.00 9.54 66 ASN B C 1
ATOM 1780 O O . ASN B 1 66 ? 21.796 55.319 11.668 1.00 9.95 66 ASN B O 1
ATOM 1785 N N . LEU B 1 67 ? 24.048 55.326 11.865 1.00 10.26 67 LEU B N 1
ATOM 1786 C CA . LEU B 1 67 ? 24.082 55.858 13.215 1.00 10.80 67 LEU B CA 1
ATOM 1787 C C . LEU B 1 67 ? 24.806 57.224 13.146 1.00 10.69 67 LEU B C 1
ATOM 1788 O O . LEU B 1 67 ? 25.895 57.336 12.583 1.00 10.13 67 LEU B O 1
ATOM 1793 N N . TRP B 1 68 ? 24.175 58.253 13.672 1.00 10.96 68 TRP B N 1
ATOM 1794 C CA . TRP B 1 68 ? 24.694 59.611 13.634 1.00 10.90 68 TRP B CA 1
ATOM 1795 C C . TRP B 1 68 ? 24.436 60.322 14.941 1.00 12.16 68 TRP B C 1
ATOM 1796 O O . TRP B 1 68 ? 23.605 59.895 15.743 1.00 11.70 68 TRP B O 1
ATOM 1807 N N . ALA B 1 69 ? 25.187 61.398 15.174 1.00 13.38 69 ALA B N 1
ATOM 1808 C CA . ALA B 1 69 ? 25.032 62.215 16.377 1.00 13.74 69 ALA B CA 1
ATOM 1809 C C . ALA B 1 69 ? 25.394 63.668 16.090 1.00 13.61 69 ALA B C 1
ATOM 1810 O O . ALA B 1 69 ? 26.224 63.892 15.224 1.00 14.36 69 ALA B O 1
ATOM 1812 N N . THR B 1 70 ? 24.842 64.634 16.844 1.00 15.09 70 THR B N 1
ATOM 1813 C CA . THR B 1 70 ? 25.180 66.054 16.628 1.00 16.59 70 THR B CA 1
ATOM 1814 C C . THR B 1 70 ? 26.611 66.385 17.047 1.00 15.76 70 THR B C 1
ATOM 1815 O O . THR B 1 70 ? 27.181 67.361 16.576 1.00 16.32 70 THR B O 1
ATOM 1819 N N . TRP B 1 71 ? 27.188 65.557 17.912 1.00 16.65 71 TRP B N 1
ATOM 1820 C CA . TRP B 1 71 ? 28.561 65.747 18.359 1.00 16.77 71 TRP B CA 1
ATOM 1821 C C . TRP B 1 71 ? 29.618 65.272 17.336 1.00 16.91 71 TRP B C 1
ATOM 1822 O O . TRP B 1 71 ? 30.823 65.566 17.455 1.00 17.35 71 TRP B O 1
ATOM 1833 N N . CYS B 1 72 ? 29.144 64.543 16.316 1.00 15.79 72 CYS B N 1
ATOM 1834 C CA . CYS B 1 72 ? 29.963 63.940 15.269 1.00 15.16 72 CYS B CA 1
ATOM 1835 C C . CYS B 1 72 ? 30.010 64.828 14.038 1.00 15.79 72 CYS B C 1
ATOM 1836 O O . CYS B 1 72 ? 29.020 64.964 13.321 1.00 14.69 72 CYS B O 1
ATOM 1839 N N . VAL B 1 73 ? 31.157 65.443 13.778 1.00 15.95 73 VAL B N 1
ATOM 1840 C CA . VAL B 1 73 ? 31.260 66.369 12.649 1.00 17.06 73 VAL B CA 1
ATOM 1841 C C . VAL B 1 73 ? 31.023 65.742 11.271 1.00 15.92 73 VAL B C 1
ATOM 1842 O O . VAL B 1 73 ? 30.223 66.259 10.484 1.00 17.25 73 VAL B O 1
ATOM 1846 N N . PRO B 1 74 ? 31.720 64.657 10.959 1.00 15.86 74 PRO B N 1
ATOM 1847 C CA . PRO B 1 74 ? 31.477 63.980 9.677 1.00 15.64 74 PRO B CA 1
ATOM 1848 C C . PRO B 1 74 ? 30.001 63.549 9.550 1.00 14.67 74 PRO B C 1
ATOM 1849 O O . PRO B 1 74 ? 29.422 63.540 8.433 1.00 14.41 74 PRO B O 1
ATOM 1853 N N . CYS B 1 75 ? 29.374 63.218 10.675 1.00 13.33 75 CYS B N 1
ATOM 1854 C CA . CYS B 1 75 ? 27.959 62.801 10.634 1.00 13.50 75 CYS B CA 1
ATOM 1855 C C . CYS B 1 75 ? 27.084 63.979 10.177 1.00 13.78 75 CYS B C 1
ATOM 1856 O O . CYS B 1 75 ? 26.318 63.869 9.216 1.00 12.92 75 CYS B O 1
ATOM 1859 N N . ARG B 1 76 ? 27.192 65.107 10.866 1.00 14.29 76 ARG B N 1
ATOM 1860 C CA . ARG B 1 76 ? 26.395 66.266 10.519 1.00 14.42 76 ARG B CA 1
ATOM 1861 C C . ARG B 1 76 ? 26.571 66.584 9.043 1.00 14.82 76 ARG B C 1
ATOM 1862 O O . ARG B 1 76 ? 25.594 66.886 8.350 1.00 15.00 76 ARG B O 1
ATOM 1875 N N . LYS B 1 77 ? 27.796 66.483 8.546 1.00 14.27 77 LYS B N 1
ATOM 1876 C CA . LYS B 1 77 ? 28.032 66.905 7.180 1.00 13.88 77 LYS B CA 1
ATOM 1877 C C . LYS B 1 77 ? 27.432 65.955 6.144 1.00 13.44 77 LYS B C 1
ATOM 1878 O O . LYS B 1 77 ? 27.105 66.353 5.019 1.00 12.93 77 LYS B O 1
ATOM 1884 N N . GLU B 1 78 ? 27.295 64.693 6.507 1.00 12.31 78 GLU B N 1
ATOM 1885 C CA . GLU B 1 78 ? 26.749 63.768 5.533 1.00 12.56 78 GLU B CA 1
ATOM 1886 C C . GLU B 1 78 ? 25.222 63.576 5.630 1.00 10.70 78 GLU B C 1
ATOM 1887 O O . GLU B 1 78 ? 24.661 62.896 4.804 1.00 10.93 78 GLU B O 1
ATOM 1893 N N . MET B 1 79 ? 24.558 64.139 6.627 1.00 10.55 79 MET B N 1
ATOM 1894 C CA . MET B 1 79 ? 23.125 63.943 6.696 1.00 10.55 79 MET B CA 1
ATOM 1895 C C . MET B 1 79 ? 22.396 64.457 5.451 1.00 10.56 79 MET B C 1
ATOM 1896 O O . MET B 1 79 ? 21.439 63.820 5.045 1.00 10.40 79 MET B O 1
ATOM 1901 N N . PRO B 1 80 ? 22.767 65.598 4.845 1.00 10.75 80 PRO B N 1
ATOM 1902 C CA . PRO B 1 80 ? 22.067 66.000 3.612 1.00 10.42 80 PRO B CA 1
ATOM 1903 C C . PRO B 1 80 ? 22.150 64.919 2.551 1.00 10.57 80 PRO B C 1
ATOM 1904 O O . PRO B 1 80 ? 21.155 64.661 1.867 1.00 10.16 80 PRO B O 1
ATOM 1908 N N . ALA B 1 81 ? 23.308 64.294 2.427 1.00 9.64 81 ALA B N 1
ATOM 1909 C CA . ALA B 1 81 ? 23.495 63.219 1.464 1.00 10.48 81 ALA B CA 1
ATOM 1910 C C . ALA B 1 81 ? 22.504 62.079 1.706 1.00 10.26 81 ALA B C 1
ATOM 1911 O O . ALA B 1 81 ? 21.891 61.582 0.772 1.00 10.20 81 ALA B O 1
ATOM 1913 N N . LEU B 1 82 ? 22.424 61.636 2.956 1.00 9.38 82 LEU B N 1
ATOM 1914 C CA . LEU B 1 82 ? 21.495 60.580 3.328 1.00 8.80 82 LEU B CA 1
ATOM 1915 C C . LEU B 1 82 ? 20.056 60.948 3.018 1.00 9.78 82 LEU B C 1
ATOM 1916 O O . LEU B 1 82 ? 19.281 60.109 2.557 1.00 8.28 82 LEU B O 1
ATOM 1921 N N . ASP B 1 83 ? 19.695 62.212 3.317 1.00 10.09 83 ASP B N 1
ATOM 1922 C CA . ASP B 1 83 ? 18.342 62.694 3.075 1.00 10.78 83 ASP B CA 1
ATOM 1923 C C . ASP B 1 83 ? 18.068 62.668 1.572 1.00 11.50 83 ASP B C 1
ATOM 1924 O O . ASP B 1 83 ? 16.952 62.379 1.153 1.00 11.52 83 ASP B O 1
ATOM 1929 N N . GLU B 1 84 ? 19.080 62.962 0.755 1.00 11.44 84 GLU B N 1
ATOM 1930 C CA . GLU B 1 84 ? 18.868 62.954 -0.699 1.00 12.06 84 GLU B CA 1
ATOM 1931 C C . GLU B 1 84 ? 18.729 61.540 -1.242 1.00 11.72 84 GLU B C 1
ATOM 1932 O O . GLU B 1 84 ? 17.898 61.291 -2.123 1.00 11.95 84 GLU B O 1
ATOM 1942 N N . LEU B 1 85 ? 19.511 60.605 -0.696 1.00 10.24 85 LEU B N 1
ATOM 1943 C CA . LEU B 1 85 ? 19.477 59.208 -1.102 1.00 10.03 85 LEU B CA 1
ATOM 1944 C C . LEU B 1 85 ? 18.094 58.663 -0.786 1.00 10.24 85 LEU B C 1
ATOM 1945 O O . LEU B 1 85 ? 17.482 57.977 -1.596 1.00 10.51 85 LEU B O 1
ATOM 1950 N N . GLN B 1 86 ? 17.608 58.998 0.394 1.00 9.73 86 GLN B N 1
ATOM 1951 C CA . GLN B 1 86 ? 16.214 58.640 0.821 1.00 9.95 86 GLN B CA 1
ATOM 1952 C C . GLN B 1 86 ? 15.199 59.136 -0.190 1.00 12.09 86 GLN B C 1
ATOM 1953 O O . GLN B 1 86 ? 14.339 58.367 -0.644 1.00 11.09 86 GLN B O 1
ATOM 1959 N N . GLY B 1 87 ? 15.302 60.408 -0.544 1.00 11.48 87 GLY B N 1
ATOM 1960 C CA . GLY B 1 87 ? 14.397 60.999 -1.521 1.00 13.55 87 GLY B CA 1
ATOM 1961 C C . GLY B 1 87 ? 14.380 60.296 -2.861 1.00 14.88 87 GLY B C 1
ATOM 1962 O O . GLY B 1 87 ? 13.316 60.140 -3.488 1.00 15.63 87 GLY B O 1
ATOM 1963 N N . LYS B 1 88 ? 15.563 59.882 -3.321 1.00 15.22 88 LYS B N 1
ATOM 1964 C CA . LYS B 1 88 ? 15.705 59.226 -4.602 1.00 16.54 88 LYS B CA 1
ATOM 1965 C C . LYS B 1 88 ? 15.249 57.775 -4.620 1.00 16.64 88 LYS B C 1
ATOM 1966 O O . LYS B 1 88 ? 14.620 57.317 -5.590 1.00 18.25 88 LYS B O 1
ATOM 1972 N N . LEU B 1 89 ? 15.578 57.018 -3.574 1.00 16.02 89 LEU B N 1
ATOM 1973 C CA . LEU B 1 89 ? 15.369 55.569 -3.631 1.00 15.04 89 LEU B CA 1
ATOM 1974 C C . LEU B 1 89 ? 14.323 54.982 -2.653 1.00 13.99 89 LEU B C 1
ATOM 1975 O O . LEU B 1 89 ? 14.002 53.804 -2.752 1.00 15.02 89 LEU B O 1
ATOM 1980 N N . SER B 1 90 ? 13.821 55.757 -1.704 1.00 13.91 90 SER B N 1
ATOM 1981 C CA . SER B 1 90 ? 12.878 55.222 -0.727 1.00 14.08 90 SER B CA 1
ATOM 1982 C C . SER B 1 90 ? 11.603 54.720 -1.383 1.00 13.87 90 SER B C 1
ATOM 1983 O O . SER B 1 90 ? 11.088 55.365 -2.281 1.00 15.53 90 SER B O 1
ATOM 1986 N N . GLY B 1 91 ? 11.100 53.586 -0.931 1.00 11.98 91 GLY B N 1
ATOM 1987 C CA . GLY B 1 91 ? 9.868 53.030 -1.507 1.00 12.99 91 GLY B CA 1
ATOM 1988 C C . GLY B 1 91 ? 9.687 51.632 -0.955 1.00 12.52 91 GLY B C 1
ATOM 1989 O O . GLY B 1 91 ? 10.313 51.287 0.021 1.00 11.92 91 GLY B O 1
ATOM 1990 N N . PRO B 1 92 ? 8.851 50.814 -1.582 1.00 12.45 92 PRO B N 1
ATOM 1991 C CA . PRO B 1 92 ? 8.567 49.464 -1.086 1.00 12.89 92 PRO B CA 1
ATOM 1992 C C . PRO B 1 92 ? 9.807 48.560 -1.010 1.00 13.04 92 PRO B C 1
ATOM 1993 O O . PRO B 1 92 ? 9.733 47.567 -0.308 1.00 14.96 92 PRO B O 1
ATOM 1997 N N . ASN B 1 93 ? 10.885 48.870 -1.724 1.00 13.35 93 ASN B N 1
ATOM 1998 C CA . ASN B 1 93 ? 12.037 47.971 -1.725 1.00 14.13 93 ASN B CA 1
ATOM 1999 C C . ASN B 1 93 ? 13.271 48.524 -1.017 1.00 13.05 93 ASN B C 1
ATOM 2000 O O . ASN B 1 93 ? 14.253 47.807 -0.826 1.00 12.75 93 ASN B O 1
ATOM 2005 N N . PHE B 1 94 ? 13.212 49.780 -0.605 1.00 11.42 94 PHE B N 1
ATOM 2006 C CA . PHE B 1 94 ? 14.396 50.407 0.013 1.00 10.86 94 PHE B CA 1
ATOM 2007 C C . PHE B 1 94 ? 14.035 51.547 0.974 1.00 10.34 94 PHE B C 1
ATOM 2008 O O . PHE B 1 94 ? 13.187 52.369 0.681 1.00 11.63 94 PHE B O 1
ATOM 2016 N N . GLU B 1 95 ? 14.825 51.648 2.058 1.00 10.13 95 GLU B N 1
ATOM 2017 C CA . GLU B 1 95 ? 14.711 52.789 2.969 1.00 9.93 95 GLU B CA 1
ATOM 2018 C C . GLU B 1 95 ? 16.033 53.081 3.615 1.00 8.49 95 GLU B C 1
ATOM 2019 O O . GLU B 1 95 ? 16.775 52.155 3.920 1.00 9.78 95 GLU B O 1
ATOM 2025 N N . VAL B 1 96 ? 16.277 54.357 3.896 1.00 8.77 96 VAL B N 1
ATOM 2026 C CA . VAL B 1 96 ? 17.408 54.780 4.718 1.00 9.54 96 VAL B CA 1
ATOM 2027 C C . VAL B 1 96 ? 16.813 54.866 6.132 1.00 8.58 96 VAL B C 1
ATOM 2028 O O . VAL B 1 96 ? 15.791 55.549 6.362 1.00 10.58 96 VAL B O 1
ATOM 2032 N N . VAL B 1 97 ? 17.441 54.193 7.091 1.00 8.65 97 VAL B N 1
ATOM 2033 C CA . VAL B 1 97 ? 17.022 54.274 8.482 1.00 9.15 97 VAL B CA 1
ATOM 2034 C C . VAL B 1 97 ? 18.179 54.919 9.262 1.00 9.09 97 VAL B C 1
ATOM 2035 O O . VAL B 1 97 ? 19.109 54.242 9.658 1.00 9.07 97 VAL B O 1
ATOM 2039 N N . ALA B 1 98 ? 18.144 56.251 9.383 1.00 9.36 98 ALA B N 1
ATOM 2040 C CA . ALA B 1 98 ? 19.184 56.973 10.114 1.00 9.65 98 ALA B CA 1
ATOM 2041 C C . ALA B 1 98 ? 18.725 57.158 11.566 1.00 9.84 98 ALA B C 1
ATOM 2042 O O . ALA B 1 98 ? 17.693 57.797 11.817 1.00 10.76 98 ALA B O 1
ATOM 2044 N N . ILE B 1 99 ? 19.492 56.561 12.497 1.00 9.52 99 ILE B N 1
ATOM 2045 C CA . ILE B 1 99 ? 19.189 56.557 13.924 1.00 10.39 99 ILE B CA 1
ATOM 2046 C C . ILE B 1 99 ? 20.140 57.528 14.657 1.00 11.02 99 ILE B C 1
ATOM 2047 O O . ILE B 1 99 ? 21.362 57.321 14.683 1.00 11.12 99 ILE B O 1
ATOM 2052 N N . ASN B 1 100 ? 19.545 58.590 15.197 1.00 11.82 100 ASN B N 1
ATOM 2053 C CA . ASN B 1 100 ? 20.294 59.533 16.026 1.00 13.33 100 ASN B CA 1
ATOM 2054 C C . ASN B 1 100 ? 20.592 58.865 17.368 1.00 13.28 100 ASN B C 1
ATOM 2055 O O . ASN B 1 100 ? 19.709 58.210 17.959 1.00 12.59 100 ASN B O 1
ATOM 2060 N N . ILE B 1 101 ? 21.824 59.045 17.845 1.00 12.98 101 ILE B N 1
ATOM 2061 C CA . ILE B 1 101 ? 22.212 58.462 19.123 1.00 15.45 101 ILE B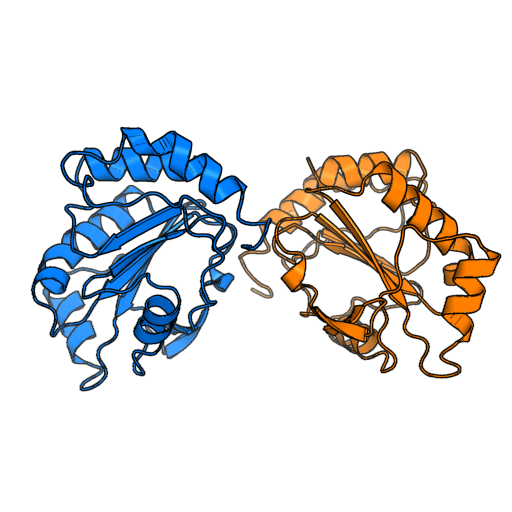 CA 1
ATOM 2062 C C . ILE B 1 101 ? 22.733 59.456 20.169 1.00 15.95 101 ILE B C 1
ATOM 2063 O O . ILE B 1 101 ? 23.516 59.068 21.037 1.00 16.59 101 ILE B O 1
ATOM 2068 N N . ASP B 1 102 ? 22.294 60.697 20.073 1.00 18.11 102 ASP B N 1
ATOM 2069 C CA . ASP B 1 102 ? 22.613 61.731 21.077 1.00 19.93 102 ASP B CA 1
ATOM 2070 C C . ASP B 1 102 ? 22.018 61.235 22.401 1.00 21.44 102 ASP B C 1
ATOM 2071 O O . ASP B 1 102 ? 20.858 60.813 22.426 1.00 20.93 102 ASP B O 1
ATOM 2076 N N . THR B 1 103 ? 22.795 61.304 23.489 1.00 22.28 103 THR B N 1
ATOM 2077 C CA . THR B 1 103 ? 22.340 60.899 24.830 1.00 23.68 103 THR B CA 1
ATOM 2078 C C . THR B 1 103 ? 22.126 62.121 25.721 1.00 24.89 103 THR B C 1
ATOM 2079 O O . THR B 1 103 ? 21.496 62.027 26.775 1.00 25.80 103 THR B O 1
ATOM 2083 N N . ARG B 1 104 ? 22.647 63.264 25.295 1.00 25.33 104 ARG B N 1
ATOM 2084 C CA . ARG B 1 104 ? 22.486 64.519 26.010 1.00 27.80 104 ARG B CA 1
ATOM 2085 C C . ARG B 1 104 ? 21.861 65.524 25.062 1.00 28.63 104 ARG B C 1
ATOM 2086 O O . ARG B 1 104 ? 22.105 65.471 23.847 1.00 29.87 104 ARG B O 1
ATOM 2094 N N . ASP B 1 105 ? 21.081 66.443 25.617 1.00 29.14 105 ASP B N 1
ATOM 2095 C CA . ASP B 1 105 ? 20.509 67.532 24.846 1.00 29.31 105 ASP B CA 1
ATOM 2096 C C . ASP B 1 105 ? 19.622 66.940 23.763 1.00 29.57 105 ASP B C 1
ATOM 2097 O O . ASP B 1 105 ? 19.985 66.930 22.584 1.00 29.19 105 ASP B O 1
ATOM 2102 N N . PRO B 1 106 ? 18.441 66.488 24.150 1.00 29.13 106 PRO B N 1
ATOM 2103 C CA . PRO B 1 106 ? 17.526 65.840 23.205 1.00 28.77 106 PRO B CA 1
ATOM 2104 C C . PRO B 1 106 ? 16.884 66.753 22.147 1.00 28.51 106 PRO B C 1
ATOM 2105 O O . PRO B 1 106 ? 16.322 66.221 21.200 1.00 28.75 106 PRO B O 1
ATOM 2109 N N . GLU B 1 107 ? 16.961 68.070 22.267 1.00 27.82 107 GLU B N 1
ATOM 2110 C CA . GLU B 1 107 ? 16.325 68.893 21.240 1.00 28.31 107 GLU B CA 1
ATOM 2111 C C . GLU B 1 107 ? 17.327 69.235 20.138 1.00 26.90 107 GLU B C 1
ATOM 2112 O O . GLU B 1 107 ? 16.944 69.646 19.041 1.00 26.32 107 GLU B O 1
ATOM 2118 N N . LYS B 1 108 ? 18.614 69.077 20.449 1.00 25.36 108 LYS B N 1
ATOM 2119 C CA . LYS B 1 108 ? 19.677 69.428 19.529 1.00 24.21 108 LYS B CA 1
ATOM 2120 C C . LYS B 1 108 ? 19.591 68.735 18.162 1.00 22.23 108 LYS B C 1
ATOM 2121 O O . LYS B 1 108 ? 19.800 69.397 17.149 1.00 21.19 108 LYS B O 1
ATOM 2127 N N . PRO B 1 109 ? 19.318 67.438 18.104 1.00 20.26 109 PRO B N 1
ATOM 2128 C CA . PRO B 1 109 ? 19.254 66.787 16.779 1.00 19.79 109 PRO B CA 1
ATOM 2129 C C . PRO B 1 109 ? 18.078 67.308 15.953 1.00 19.95 109 PRO B C 1
ATOM 2130 O O . PRO B 1 109 ? 18.170 67.460 14.738 1.00 20.22 109 PRO B O 1
ATOM 2134 N N . LYS B 1 110 ? 16.961 67.575 16.613 1.00 20.80 110 LYS B N 1
ATOM 2135 C CA . LYS B 1 110 ? 15.806 68.136 15.917 1.00 20.81 110 LYS B CA 1
ATOM 2136 C C . LYS B 1 110 ? 16.104 69.520 15.355 1.00 20.89 110 LYS B C 1
ATOM 2137 O O . LYS B 1 110 ? 15.693 69.861 14.239 1.00 19.48 110 LYS B O 1
ATOM 2143 N N . THR B 1 111 ? 16.791 70.337 16.146 1.00 19.63 111 THR B N 1
ATOM 2144 C CA . THR B 1 111 ? 17.166 71.649 15.679 1.00 20.45 111 THR B CA 1
ATOM 2145 C C . THR B 1 111 ? 18.119 71.497 14.502 1.00 19.57 111 THR B C 1
ATOM 2146 O O . THR B 1 111 ? 17.977 72.183 13.515 1.00 19.69 111 THR B O 1
ATOM 2150 N N . PHE B 1 112 ? 19.070 70.575 14.603 1.00 19.01 112 PHE B N 1
ATOM 2151 C CA . PHE B 1 112 ? 20.018 70.389 13.517 1.00 16.90 112 PHE B CA 1
ATOM 2152 C C . PHE B 1 112 ? 19.281 70.002 12.219 1.00 17.26 112 PHE B C 1
ATOM 2153 O O . PHE B 1 112 ? 19.510 70.596 11.173 1.00 16.59 112 PHE B O 1
ATOM 2161 N N . LEU B 1 113 ? 18.387 69.023 12.300 1.00 16.53 113 LEU B N 1
ATOM 2162 C CA . LEU B 1 113 ? 17.617 68.622 11.114 1.00 17.34 113 LEU B CA 1
ATOM 2163 C C . LEU B 1 113 ? 16.749 69.747 10.544 1.00 17.61 113 LEU B C 1
ATOM 2164 O O . LEU B 1 113 ? 16.604 69.850 9.341 1.00 17.27 113 LEU B O 1
ATOM 2169 N N . LYS B 1 114 ? 16.165 70.591 11.395 1.00 18.11 114 LYS B N 1
ATOM 2170 C CA . LYS B 1 114 ? 15.361 71.699 10.900 1.00 19.78 114 LYS B CA 1
ATOM 2171 C C . LYS B 1 114 ? 16.195 72.791 10.224 1.00 19.54 114 LYS B C 1
ATOM 2172 O O . LYS B 1 114 ? 15.826 73.259 9.161 1.00 19.97 114 LYS B O 1
ATOM 2178 N N . GLU B 1 115 ? 17.324 73.185 10.810 1.00 19.45 115 GLU B N 1
ATOM 2179 C CA . GLU B 1 115 ? 18.152 74.219 10.176 1.00 19.81 115 GLU B CA 1
ATOM 2180 C C . GLU B 1 115 ? 18.712 73.741 8.830 1.00 19.04 115 GLU B C 1
ATOM 2181 O O . GLU B 1 115 ? 18.853 74.519 7.873 1.00 18.24 115 GLU B O 1
ATOM 2187 N N . ALA B 1 116 ? 18.942 72.439 8.738 1.00 17.13 116 ALA B N 1
ATOM 2188 C CA . ALA B 1 116 ? 19.471 71.845 7.504 1.00 16.41 116 ALA B CA 1
ATOM 2189 C C . ALA B 1 116 ? 18.356 71.455 6.531 1.00 15.61 116 ALA B C 1
ATOM 2190 O O . ALA B 1 116 ? 18.602 70.907 5.420 1.00 15.26 116 ALA B O 1
ATOM 2192 N N . ASN B 1 117 ? 17.121 71.691 6.965 1.00 16.12 117 ASN B N 1
ATOM 2193 C CA . ASN B 1 117 ? 15.953 71.389 6.144 1.00 16.28 117 ASN B CA 1
ATOM 2194 C C . ASN B 1 117 ? 15.916 69.931 5.660 1.00 14.81 117 ASN B C 1
ATOM 2195 O O . ASN B 1 117 ? 15.661 69.667 4.490 1.00 15.74 117 ASN B O 1
ATOM 2203 N N . LEU B 1 118 ? 16.135 69.001 6.589 1.00 13.93 118 LEU B N 1
ATOM 2204 C CA . LEU B 1 118 ? 16.130 67.577 6.265 1.00 13.19 118 LEU B CA 1
ATOM 2205 C C . LEU B 1 118 ? 14.892 66.963 6.892 1.00 12.96 118 LEU B C 1
ATOM 2206 O O . LEU B 1 118 ? 14.831 66.845 8.108 1.00 14.86 118 LEU B O 1
ATOM 2211 N N . THR B 1 119 ? 13.892 66.649 6.072 1.00 12.64 119 THR B N 1
ATOM 2212 C CA . THR B 1 119 ? 12.655 66.060 6.618 1.00 13.10 119 THR B CA 1
ATOM 2213 C C . THR B 1 119 ? 12.420 64.633 6.142 1.00 12.93 119 THR B C 1
ATOM 2214 O O . THR B 1 119 ? 11.584 63.898 6.696 1.00 13.29 119 THR B O 1
ATOM 2218 N N . ARG B 1 120 ? 13.130 64.234 5.097 1.00 12.07 120 ARG B N 1
ATOM 2219 C CA . ARG B 1 120 ? 12.887 62.936 4.519 1.00 11.84 120 ARG B CA 1
ATOM 2220 C C . ARG B 1 120 ? 13.324 61.757 5.357 1.00 10.77 120 ARG B C 1
ATOM 2221 O O . ARG B 1 120 ? 12.800 60.659 5.182 1.00 10.43 120 ARG B O 1
ATOM 2229 N N . LEU B 1 121 ? 14.285 61.977 6.253 1.00 10.39 121 LEU B N 1
ATOM 2230 C CA . LEU B 1 121 ? 14.782 60.906 7.116 1.00 10.15 121 LEU B CA 1
ATOM 2231 C C . LEU B 1 121 ? 13.892 60.605 8.321 1.00 10.47 121 LEU B C 1
ATOM 2232 O O . LEU B 1 121 ? 14.074 59.573 8.987 1.00 11.36 121 LEU B O 1
ATOM 2237 N N . GLY B 1 122 ? 12.949 61.492 8.625 1.00 11.72 122 GLY B N 1
ATOM 2238 C CA . GLY B 1 122 ? 12.132 61.370 9.810 1.00 11.56 122 GLY B CA 1
ATOM 2239 C C . GLY B 1 122 ? 12.997 61.701 11.020 1.00 13.11 122 GLY B C 1
ATOM 2240 O O . GLY B 1 122 ? 13.876 62.535 10.950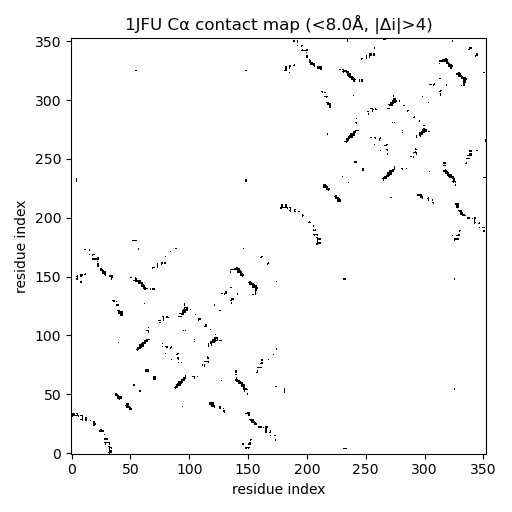 1.00 13.32 122 GLY B O 1
ATOM 2241 N N . TYR B 1 123 ? 12.746 61.015 12.116 1.00 12.48 123 TYR B N 1
ATOM 2242 C CA . TYR B 1 123 ? 13.587 61.182 13.272 1.00 13.37 123 TYR B CA 1
ATOM 2243 C C . TYR B 1 123 ? 13.671 59.934 14.101 1.00 13.47 123 TYR B C 1
ATOM 2244 O O . TYR B 1 123 ? 13.177 59.884 15.232 1.00 13.73 123 TYR B O 1
ATOM 2253 N N . PHE B 1 124 ? 14.292 58.903 13.563 1.00 12.49 124 PHE B N 1
ATOM 2254 C CA . PHE B 1 124 ? 14.574 57.732 14.363 1.00 13.09 124 PHE B CA 1
ATOM 2255 C C . PHE B 1 124 ? 15.636 58.118 15.368 1.00 13.38 124 PHE B C 1
ATOM 2256 O O . PHE B 1 124 ? 16.555 58.904 15.068 1.00 13.15 124 PHE B O 1
ATOM 2264 N N . ASN B 1 125 ? 15.535 57.566 16.574 1.00 13.29 125 ASN B N 1
ATOM 2265 C CA . ASN B 1 125 ? 16.500 57.918 17.594 1.00 14.72 125 ASN B CA 1
ATOM 2266 C C . ASN B 1 125 ? 16.575 56.870 18.695 1.00 15.31 125 ASN B C 1
ATOM 2267 O O . ASN B 1 125 ? 15.624 56.128 18.933 1.00 15.46 125 ASN B O 1
ATOM 2272 N N . ASP B 1 126 ? 17.714 56.837 19.373 1.00 15.60 126 ASP B N 1
ATOM 2273 C CA . ASP B 1 126 ? 17.923 55.941 20.502 1.00 16.47 126 ASP B CA 1
ATOM 2274 C C . ASP B 1 126 ? 18.671 56.770 21.538 1.00 18.16 126 ASP B C 1
ATOM 2275 O O . ASP B 1 126 ? 19.890 56.846 21.514 1.00 17.06 126 ASP B O 1
ATOM 2280 N N . GLN B 1 127 ? 17.931 57.382 22.448 1.00 20.44 127 GLN B N 1
ATOM 2281 C CA . GLN B 1 127 ? 18.570 58.243 23.451 1.00 23.45 127 GLN B CA 1
ATOM 2282 C C . GLN B 1 127 ? 19.510 57.474 24.397 1.00 24.02 127 GLN B C 1
ATOM 2283 O O . GLN B 1 127 ? 20.266 58.078 25.169 1.00 24.12 127 GLN B O 1
ATOM 2289 N N . LYS B 1 128 ? 19.465 56.149 24.348 1.00 23.89 128 LYS B N 1
ATOM 2290 C CA . LYS B 1 128 ? 20.380 55.337 25.143 1.00 23.91 128 LYS B CA 1
ATOM 2291 C C . LYS B 1 128 ? 21.677 55.008 24.418 1.00 22.59 128 LYS B C 1
ATOM 2292 O O . LYS B 1 128 ? 22.653 54.596 25.045 1.00 23.31 128 LYS B O 1
ATOM 2298 N N . ALA B 1 129 ? 21.685 55.170 23.093 1.00 20.73 129 ALA B N 1
ATOM 2299 C CA . ALA B 1 129 ? 22.835 54.832 22.257 1.00 19.86 129 ALA B CA 1
ATOM 2300 C C . ALA B 1 129 ? 23.209 53.343 22.339 1.00 18.79 129 ALA B C 1
ATOM 2301 O O . ALA B 1 129 ? 24.310 52.927 21.975 1.00 18.79 129 ALA B O 1
ATOM 2303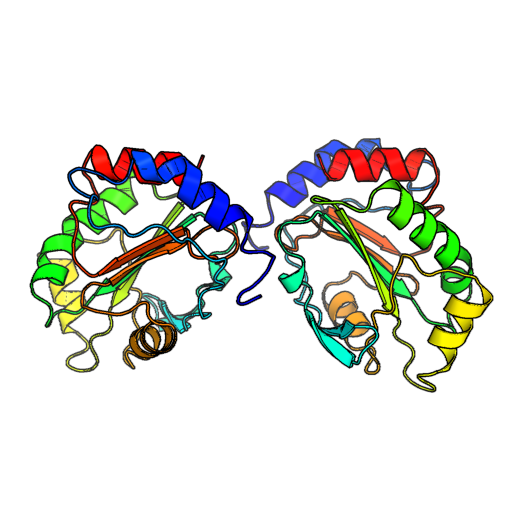 N N . LYS B 1 130 ? 22.249 52.534 22.782 1.00 19.46 130 LYS B N 1
ATOM 2304 C CA . LYS B 1 130 ? 22.446 51.105 22.837 1.00 19.37 130 LYS B CA 1
ATOM 2305 C C . LYS B 1 130 ? 22.624 50.500 21.433 1.00 18.55 130 LYS B C 1
ATOM 2306 O O . LYS B 1 130 ? 23.327 49.512 21.266 1.00 18.78 130 LYS B O 1
ATOM 2312 N N . VAL B 1 131 ? 21.981 51.081 20.420 1.00 17.69 131 VAL B N 1
ATOM 2313 C CA . VAL B 1 131 ? 22.169 50.537 19.073 1.00 16.51 131 VAL B CA 1
ATOM 2314 C C . VAL B 1 131 ? 23.660 50.551 18.726 1.00 16.75 131 VAL B C 1
ATOM 2315 O O . VAL B 1 131 ? 24.157 49.681 18.019 1.00 16.11 131 VAL B O 1
ATOM 2319 N N . PHE B 1 132 ? 24.375 51.564 19.217 1.00 16.72 132 PHE B N 1
ATOM 2320 C CA . PHE B 1 132 ? 25.811 51.626 18.971 1.00 16.94 132 PHE B CA 1
ATOM 2321 C C . PHE B 1 132 ? 26.517 50.483 19.687 1.00 17.86 132 PHE B C 1
ATOM 2322 O O . PHE B 1 132 ? 27.404 49.843 19.114 1.00 16.59 132 PHE B O 1
ATOM 2330 N N . GLN B 1 133 ? 26.115 50.182 20.921 1.00 19.02 133 GLN B N 1
ATOM 2331 C CA . GLN B 1 133 ? 26.743 49.043 21.611 1.00 20.66 133 GLN B CA 1
ATOM 2332 C C . GLN B 1 133 ? 26.439 47.721 20.919 1.00 20.45 133 GLN B C 1
ATOM 2333 O O . GLN B 1 133 ? 27.314 46.869 20.792 1.00 20.44 133 GLN B O 1
ATOM 2339 N N . ASP B 1 134 ? 25.201 47.571 20.442 1.00 19.98 134 ASP B N 1
ATOM 2340 C CA . ASP B 1 134 ? 24.789 46.381 19.701 1.00 20.29 134 ASP B CA 1
ATOM 2341 C C . ASP B 1 134 ? 25.714 46.092 18.504 1.00 20.35 134 ASP B C 1
ATOM 2342 O O . ASP B 1 134 ? 26.124 44.939 18.297 1.00 20.00 134 ASP B O 1
ATOM 2347 N N . LEU B 1 135 ? 26.033 47.131 17.721 1.00 19.86 135 LEU B N 1
ATOM 2348 C CA . LEU B 1 135 ? 26.917 46.971 16.577 1.00 19.69 135 LEU B CA 1
ATOM 2349 C C . LEU B 1 135 ? 28.352 46.845 17.052 1.00 20.70 135 LEU B C 1
ATOM 2350 O O . LEU B 1 135 ? 29.132 46.122 16.457 1.00 21.94 135 LEU B O 1
ATOM 2355 N N . LYS B 1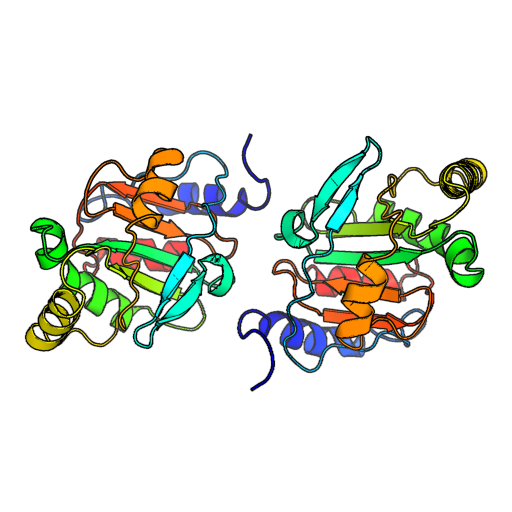 136 ? 28.686 47.536 18.140 1.00 21.81 136 LYS B N 1
ATOM 2356 C CA . LYS B 1 136 ? 30.041 47.436 18.664 1.00 23.60 136 LYS B CA 1
ATOM 2357 C C . LYS B 1 136 ? 30.317 45.978 19.024 1.00 24.15 136 LYS B C 1
ATOM 2358 O O . LYS B 1 136 ? 31.313 45.384 18.596 1.00 23.98 136 LYS B O 1
ATOM 2364 N N . ALA B 1 137 ? 29.408 45.394 19.795 1.00 25.58 137 ALA B N 1
ATOM 2365 C CA . ALA B 1 137 ? 29.534 43.983 20.200 1.00 26.90 137 ALA B CA 1
ATOM 2366 C C . ALA B 1 137 ? 29.887 43.010 19.067 1.00 27.24 137 ALA B C 1
ATOM 2367 O O . ALA B 1 137 ? 30.572 42.019 19.312 1.00 28.37 137 ALA B O 1
ATOM 2369 N N . ILE B 1 138 ? 29.446 43.273 17.837 1.00 27.45 138 ILE B N 1
ATOM 2370 C CA . ILE B 1 138 ? 29.694 42.342 16.743 1.00 26.83 138 ILE B CA 1
ATOM 2371 C C . ILE B 1 138 ? 30.764 42.785 15.762 1.00 26.37 138 ILE B C 1
ATOM 2372 O O . ILE B 1 138 ? 30.888 42.236 14.673 1.00 25.72 138 ILE B O 1
ATOM 2377 N N . GLY B 1 139 ? 31.539 43.787 16.154 1.00 25.63 139 GLY B N 1
ATOM 2378 C CA . GLY B 1 139 ? 32.650 44.225 15.344 1.00 24.93 139 GLY B CA 1
ATOM 2379 C C . GLY B 1 139 ? 32.262 45.064 14.153 1.00 24.34 139 GLY B C 1
ATOM 2380 O O . GLY B 1 139 ? 32.975 45.067 13.161 1.00 24.18 139 GLY B O 1
ATOM 2381 N N . ARG B 1 140 ? 31.161 45.794 14.274 1.00 24.80 140 ARG B N 1
ATOM 2382 C CA . ARG B 1 140 ? 30.646 46.598 13.156 1.00 25.01 140 ARG B CA 1
ATOM 2383 C C . ARG B 1 140 ? 30.425 48.065 13.465 1.00 26.01 140 ARG B C 1
ATOM 2384 O O . ARG B 1 140 ? 29.754 48.767 12.708 1.00 26.25 140 ARG B O 1
ATOM 2392 N N . ALA B 1 141 ? 30.950 48.536 14.580 1.00 26.53 141 ALA B N 1
ATOM 2393 C CA . ALA B 1 141 ? 30.872 49.950 14.893 1.00 26.96 141 ALA B CA 1
ATOM 2394 C C . ALA B 1 141 ? 32.268 50.357 15.330 1.00 27.50 141 ALA B C 1
ATOM 2395 O O . ALA B 1 141 ? 32.588 50.380 16.519 1.00 28.34 141 ALA B O 1
ATOM 2397 N N . LEU B 1 142 ? 33.097 50.624 14.325 1.00 28.37 142 LEU B N 1
ATOM 2398 C CA . LEU B 1 142 ? 34.506 50.932 14.500 1.00 28.82 142 LEU B CA 1
ATOM 2399 C C . LEU B 1 142 ? 34.736 52.439 14.526 1.00 28.83 142 LEU B C 1
ATOM 2400 O O . LEU B 1 142 ? 35.839 52.910 14.819 1.00 29.30 142 LEU B O 1
ATOM 2405 N N . GLY B 1 143 ? 33.680 53.192 14.216 1.00 27.40 143 GLY B N 1
ATOM 2406 C CA . GLY B 1 143 ? 33.755 54.635 14.170 1.00 25.59 143 GLY B CA 1
ATOM 2407 C C . GLY B 1 143 ? 32.387 55.283 14.061 1.00 23.87 143 GLY B C 1
ATOM 2408 O O . GLY B 1 143 ? 31.358 54.611 14.127 1.00 23.99 143 GLY B O 1
ATOM 2409 N N . MET B 1 144 ? 32.379 56.607 13.967 1.00 21.86 144 MET B N 1
ATOM 2410 C CA . MET B 1 144 ? 31.149 57.358 13.775 1.00 18.63 144 MET B CA 1
ATOM 2411 C C . MET B 1 144 ? 31.420 58.376 12.689 1.00 17.45 144 MET B C 1
ATOM 2412 O O . MET B 1 144 ? 32.435 59.097 12.757 1.00 16.93 144 MET B O 1
ATOM 2417 N N . PRO B 1 145 ? 30.546 58.437 11.687 1.00 14.40 145 PRO B N 1
ATOM 2418 C CA . PRO B 1 145 ? 29.351 57.584 11.624 1.00 13.91 145 PRO B CA 1
ATOM 2419 C C . PRO B 1 145 ? 29.658 56.128 11.258 1.00 14.05 145 PRO B C 1
ATOM 2420 O O . PRO B 1 145 ? 30.764 55.804 10.787 1.00 14.57 145 PRO B O 1
ATOM 2424 N N . THR B 1 146 ? 28.671 55.251 11.469 1.00 13.77 146 THR B N 1
ATOM 2425 C CA . THR B 1 146 ? 28.730 53.892 10.932 1.00 13.87 146 THR B CA 1
ATOM 2426 C C . THR B 1 146 ? 27.460 53.707 10.108 1.00 12.92 146 THR B C 1
ATOM 2427 O O . THR B 1 146 ? 26.390 54.074 10.589 1.00 12.26 146 THR B O 1
ATOM 2431 N N . SER B 1 147 ? 27.569 53.144 8.915 1.00 12.18 147 SER B N 1
ATOM 2432 C CA . SER B 1 147 ? 26.371 52.812 8.138 1.00 11.69 147 SER B CA 1
ATOM 2433 C C . SER B 1 147 ? 26.464 51.351 7.696 1.00 12.01 147 SER B C 1
ATOM 2434 O O . SER B 1 147 ? 27.546 50.843 7.378 1.00 11.92 147 SER B O 1
ATOM 2437 N N . VAL B 1 148 ? 25.325 50.657 7.671 1.00 10.58 148 VAL B N 1
ATOM 2438 C CA . VAL B 1 148 ? 25.336 49.257 7.301 1.00 10.55 148 VAL B CA 1
ATOM 2439 C C . VAL B 1 148 ? 24.267 49.056 6.226 1.00 10.48 148 VAL B C 1
ATOM 2440 O O . VAL B 1 148 ? 23.113 49.492 6.415 1.00 9.54 148 VAL B O 1
ATOM 2444 N N . LEU B 1 149 ? 24.662 48.432 5.117 1.00 10.52 149 LEU B N 1
ATOM 2445 C CA . LEU B 1 149 ? 23.707 48.099 4.046 1.00 10.74 149 LEU B CA 1
ATOM 2446 C C . LEU B 1 149 ? 23.162 46.720 4.427 1.00 11.16 149 LEU B C 1
ATOM 2447 O O . LEU B 1 149 ? 23.933 45.772 4.594 1.00 11.85 149 LEU B O 1
ATOM 2452 N N . VAL B 1 150 ? 21.844 46.612 4.579 1.00 9.65 150 VAL B N 1
ATOM 2453 C CA . VAL B 1 150 ? 21.226 45.401 5.164 1.00 10.93 150 VAL B CA 1
ATOM 2454 C C . VAL B 1 150 ? 20.283 44.814 4.114 1.00 10.76 150 VAL B C 1
ATOM 2455 O O . VAL B 1 150 ? 19.600 45.569 3.438 1.00 11.73 150 VAL B O 1
ATOM 2459 N N . ASP B 1 151 ? 20.252 43.494 3.961 1.00 10.72 151 ASP B N 1
ATOM 2460 C CA . ASP B 1 151 ? 19.388 42.907 2.954 1.00 10.27 151 ASP B CA 1
ATOM 2461 C C . ASP B 1 151 ? 17.950 42.738 3.490 1.00 10.23 151 ASP B C 1
ATOM 2462 O O . ASP B 1 151 ? 17.710 43.020 4.637 1.00 9.38 151 ASP B O 1
ATOM 2467 N N . PRO B 1 152 ? 16.995 42.305 2.666 1.00 10.51 152 PRO B N 1
ATOM 2468 C CA . PRO B 1 152 ? 15.603 42.164 3.125 1.00 10.61 152 PRO B CA 1
ATOM 2469 C C . PRO B 1 152 ? 15.388 41.078 4.170 1.00 10.30 152 PRO B C 1
ATOM 2470 O O . PRO B 1 152 ? 14.270 40.954 4.664 1.00 10.97 152 PRO B O 1
ATOM 2474 N N . GLN B 1 153 ? 16.418 40.315 4.496 1.00 10.84 153 GLN B N 1
ATOM 2475 C CA . GLN B 1 153 ? 16.312 39.305 5.534 1.00 11.31 153 GLN B CA 1
ATOM 2476 C C . GLN B 1 153 ? 17.040 39.734 6.802 1.00 11.51 153 GLN B C 1
ATOM 2477 O O . GLN B 1 153 ? 17.196 38.941 7.740 1.00 13.00 153 GLN B O 1
ATOM 2483 N N . GLY B 1 154 ? 17.456 41.006 6.860 1.00 10.72 154 GLY B N 1
ATOM 2484 C CA . GLY B 1 154 ? 18.116 41.517 8.063 1.00 11.86 154 GLY B CA 1
ATOM 2485 C C . GLY B 1 154 ? 19.575 41.121 8.153 1.00 12.32 154 GLY B C 1
ATOM 2486 O O . GLY B 1 154 ? 20.152 41.140 9.260 1.00 12.53 154 GLY B O 1
ATOM 2487 N N . CYS B 1 155 ? 20.179 40.802 7.003 1.00 12.40 155 CYS B N 1
ATOM 2488 C CA . CYS B 1 155 ? 21.554 40.316 6.962 1.00 12.19 155 CYS B CA 1
ATOM 2489 C C . CYS B 1 155 ? 22.522 41.373 6.469 1.00 12.48 155 CYS B C 1
ATOM 2490 O O . CYS B 1 155 ? 22.173 42.200 5.658 1.00 12.02 155 CYS B O 1
ATOM 2493 N N . GLU B 1 156 ? 23.758 41.349 6.965 1.00 12.50 156 GLU B N 1
ATOM 2494 C CA . GLU B 1 156 ? 24.740 42.307 6.453 1.00 12.26 156 GLU B CA 1
ATOM 2495 C C . GLU B 1 156 ? 25.151 42.112 4.999 1.00 12.81 156 GLU B C 1
ATOM 2496 O O . GLU B 1 156 ? 25.537 41.015 4.594 1.00 11.56 156 GLU B O 1
ATOM 2502 N N . ILE B 1 157 ? 25.059 43.180 4.202 1.00 10.66 157 ILE B N 1
ATOM 2503 C CA . ILE B 1 157 ? 25.639 43.181 2.862 1.00 11.77 157 ILE B CA 1
ATOM 2504 C C . ILE B 1 157 ? 27.021 43.877 2.913 1.00 13.04 157 ILE B C 1
ATOM 2505 O O . ILE B 1 157 ? 27.982 43.397 2.314 1.00 14.83 157 ILE B O 1
ATOM 2510 N N . ALA B 1 158 ? 27.098 44.996 3.631 1.00 13.54 158 ALA B N 1
ATOM 2511 C CA . ALA B 1 158 ? 28.336 45.773 3.751 1.00 13.75 158 ALA B CA 1
ATOM 2512 C C . ALA B 1 158 ? 28.218 46.787 4.883 1.00 13.48 158 ALA B C 1
ATOM 2513 O O . ALA B 1 158 ? 27.123 47.151 5.275 1.00 12.50 158 ALA B O 1
ATOM 2515 N N . THR B 1 159 ? 29.362 47.257 5.380 1.00 13.57 159 THR B N 1
ATOM 2516 C CA . THR B 1 159 ? 29.407 48.270 6.417 1.00 14.25 159 THR B CA 1
ATOM 2517 C C . THR B 1 159 ? 30.508 49.278 6.092 1.00 14.23 159 THR B C 1
ATOM 2518 O O . THR B 1 159 ? 31.537 48.915 5.524 1.00 15.84 159 THR B O 1
ATOM 2522 N N . ILE B 1 160 ? 30.276 50.537 6.427 1.00 14.76 160 ILE B N 1
ATOM 2523 C CA . ILE B 1 160 ? 31.312 51.565 6.228 1.00 14.50 160 ILE B CA 1
ATOM 2524 C C . ILE B 1 160 ? 31.503 52.282 7.551 1.00 14.61 160 ILE B C 1
ATOM 2525 O O . ILE B 1 160 ? 30.532 52.670 8.208 1.00 13.66 160 ILE B O 1
ATOM 2530 N N . ALA B 1 161 ? 32.767 52.393 7.982 1.00 15.31 161 ALA B N 1
ATOM 2531 C CA . ALA B 1 161 ? 33.102 53.106 9.216 1.00 17.55 161 ALA B CA 1
ATOM 2532 C C . ALA B 1 161 ? 33.568 54.500 8.819 1.00 18.50 161 ALA B C 1
ATOM 2533 O O . ALA B 1 161 ? 34.773 54.762 8.712 1.00 20.84 161 ALA B O 1
ATOM 2535 N N . GLY B 1 162 ? 32.604 55.367 8.564 1.00 17.00 162 GLY B N 1
ATOM 2536 C CA . GLY B 1 162 ? 32.865 56.719 8.112 1.00 15.57 162 GLY B CA 1
ATOM 2537 C C . GLY B 1 162 ? 31.771 57.194 7.185 1.00 15.13 162 GLY B C 1
ATOM 2538 O O . GLY B 1 162 ? 30.866 56.426 6.822 1.00 14.72 162 GLY B O 1
ATOM 2539 N N . PRO B 1 163 ? 31.869 58.454 6.771 1.00 13.50 163 PRO B N 1
ATOM 2540 C CA . PRO B 1 163 ? 30.867 59.065 5.897 1.00 14.33 163 PRO B CA 1
ATOM 2541 C C . PRO B 1 163 ? 31.079 58.831 4.397 1.00 14.64 163 PRO B C 1
ATOM 2542 O O . PRO B 1 163 ? 32.161 58.403 3.972 1.00 15.03 163 PRO B O 1
ATOM 2546 N N . ALA B 1 164 ? 30.038 59.065 3.600 1.00 14.24 164 ALA B N 1
ATOM 2547 C CA . ALA B 1 164 ? 30.177 58.937 2.155 1.00 13.71 164 ALA B CA 1
ATOM 2548 C C . ALA B 1 164 ? 29.239 59.875 1.428 1.00 14.00 164 ALA B C 1
ATOM 2549 O O . ALA B 1 164 ? 28.210 60.294 1.995 1.00 13.67 164 ALA B O 1
ATOM 2551 N N . GLU B 1 165 ? 29.500 60.167 0.160 1.00 12.91 165 GLU B N 1
ATOM 2552 C CA . GLU B 1 165 ? 28.572 60.968 -0.625 1.00 12.76 165 GLU B CA 1
ATOM 2553 C C . GLU B 1 165 ? 27.485 60.032 -1.160 1.00 11.88 165 GLU B C 1
ATOM 2554 O O . GLU B 1 165 ? 27.551 59.518 -2.267 1.00 12.56 165 GLU B O 1
ATOM 2560 N N . TRP B 1 166 ? 26.464 59.824 -0.320 1.00 11.90 166 TRP B N 1
ATOM 2561 C CA . TRP B 1 166 ? 25.419 58.855 -0.575 1.00 13.10 166 TRP B CA 1
ATOM 2562 C C . TRP B 1 166 ? 24.476 59.164 -1.704 1.00 14.48 166 TRP B C 1
ATOM 2563 O O . TRP B 1 166 ? 23.687 58.303 -2.104 1.00 14.78 166 TRP B O 1
ATOM 2574 N N . ALA B 1 167 ? 24.546 60.377 -2.233 1.00 14.39 167 ALA B N 1
ATOM 2575 C CA . ALA B 1 167 ? 23.661 60.748 -3.323 1.00 15.43 167 ALA B CA 1
ATOM 2576 C C . ALA B 1 167 ? 24.401 60.707 -4.653 1.00 15.71 167 ALA B C 1
ATOM 2577 O O . ALA B 1 167 ? 23.815 61.027 -5.687 1.00 15.70 167 ALA B O 1
ATOM 2579 N N . SER B 1 168 ? 25.691 60.357 -4.600 1.00 15.97 168 SER B N 1
ATOM 2580 C CA . SER B 1 168 ? 26.525 60.262 -5.797 1.00 15.95 168 SER B CA 1
ATOM 2581 C C . SER B 1 168 ? 26.101 59.099 -6.692 1.00 15.95 168 SER B C 1
ATOM 2582 O O . SER B 1 168 ? 25.470 58.149 -6.246 1.00 16.20 168 SER B O 1
ATOM 2585 N N . GLU B 1 169 ? 26.504 59.169 -7.962 1.00 15.96 169 GLU B N 1
ATOM 2586 C CA . GLU B 1 169 ? 26.221 58.111 -8.908 1.00 17.02 169 GLU B CA 1
ATOM 2587 C C . GLU B 1 169 ? 26.837 56.835 -8.428 1.00 15.51 169 GLU B C 1
ATOM 2588 O O . GLU B 1 169 ? 26.215 55.802 -8.538 1.00 17.07 169 GLU B O 1
ATOM 2594 N N . ASP B 1 170 ? 28.044 56.921 -7.872 1.00 14.88 170 ASP B N 1
ATOM 2595 C CA . ASP B 1 170 ? 28.736 55.739 -7.356 1.00 14.20 170 ASP B CA 1
ATOM 2596 C C . ASP B 1 170 ? 27.844 55.043 -6.327 1.00 14.35 170 ASP B C 1
ATOM 2597 O O . ASP B 1 170 ? 27.659 53.816 -6.336 1.00 14.17 170 ASP B O 1
ATOM 2602 N N . ALA B 1 171 ? 27.345 55.843 -5.390 1.00 13.06 171 ALA B N 1
ATOM 2603 C CA . ALA B 1 171 ? 26.520 55.303 -4.321 1.00 12.96 171 ALA B CA 1
ATOM 2604 C C . ALA B 1 171 ? 25.196 54.736 -4.833 1.00 12.60 171 ALA B C 1
ATOM 2605 O O . ALA B 1 171 ? 24.796 53.627 -4.456 1.00 12.43 171 ALA B O 1
ATOM 2607 N N . LEU B 1 172 ? 24.511 55.489 -5.687 1.00 12.97 172 LEU B N 1
ATOM 2608 C CA . LEU B 1 172 ? 23.215 55.042 -6.205 1.00 13.81 172 LEU B CA 1
ATOM 2609 C C . LEU B 1 172 ? 23.336 53.763 -7.014 1.00 14.25 172 LEU B C 1
ATOM 2610 O O . LEU B 1 172 ? 22.460 52.892 -6.907 1.00 15.35 172 LEU B O 1
ATOM 2615 N N . LYS B 1 173 ? 24.389 53.659 -7.837 1.00 15.27 173 LYS B N 1
ATOM 2616 C CA . LYS B 1 173 ? 24.580 52.439 -8.632 1.00 15.86 173 LYS B CA 1
ATOM 2617 C C . LYS B 1 173 ? 24.741 51.209 -7.741 1.00 16.03 173 LYS B C 1
ATOM 2618 O O . LYS B 1 173 ? 24.196 50.130 -8.026 1.00 16.07 173 LYS B O 1
ATOM 2624 N N . LEU B 1 174 ? 25.517 51.369 -6.673 1.00 14.45 174 LEU B N 1
ATOM 2625 C CA . LEU B 1 174 ? 25.767 50.276 -5.732 1.00 13.92 174 LEU B CA 1
ATOM 2626 C C . LEU B 1 174 ? 24.487 49.856 -5.039 1.00 14.12 174 LEU B C 1
ATOM 2627 O O . LEU B 1 174 ? 24.184 48.667 -4.947 1.00 14.25 174 LEU B O 1
ATOM 2632 N N . ILE B 1 175 ? 23.721 50.834 -4.573 1.00 14.20 175 ILE B N 1
ATOM 2633 C CA . ILE B 1 175 ? 22.502 50.523 -3.850 1.00 14.93 175 ILE B CA 1
ATOM 2634 C C . ILE B 1 175 ? 21.423 49.948 -4.774 1.00 15.92 175 ILE B C 1
ATOM 2635 O O . ILE B 1 175 ? 20.779 48.955 -4.433 1.00 15.08 175 ILE B O 1
ATOM 2640 N N . ARG B 1 176 ? 21.271 50.526 -5.968 1.00 16.07 176 ARG B N 1
ATOM 2641 C CA . ARG B 1 176 ? 20.303 49.987 -6.929 1.00 18.07 176 ARG B CA 1
ATOM 2642 C C . ARG B 1 176 ? 20.644 48.547 -7.260 1.00 19.15 176 ARG B C 1
ATOM 2643 O O . ARG B 1 176 ? 19.757 47.701 -7.360 1.00 20.17 176 ARG B O 1
ATOM 2651 N N . ALA B 1 177 ? 21.931 48.257 -7.419 1.00 19.08 177 ALA B N 1
ATOM 2652 C CA . ALA B 1 177 ? 22.354 46.880 -7.669 1.00 20.32 177 ALA B CA 1
ATOM 2653 C C . ALA B 1 177 ? 22.072 45.938 -6.490 1.00 20.81 177 ALA B C 1
ATOM 2654 O O . ALA B 1 177 ? 21.755 44.770 -6.694 1.00 21.31 177 ALA B O 1
ATOM 2656 N N . ALA B 1 178 ? 22.200 46.429 -5.260 1.00 21.16 178 ALA B N 1
ATOM 2657 C CA . ALA B 1 178 ? 21.904 45.602 -4.107 1.00 22.45 178 ALA B CA 1
ATOM 2658 C C . ALA B 1 178 ? 20.419 45.286 -4.076 1.00 23.54 178 ALA B C 1
ATOM 2659 O O . ALA B 1 178 ? 20.031 44.167 -3.787 1.00 23.46 178 ALA B O 1
ATOM 2661 N N . THR B 1 179 ? 19.604 46.278 -4.404 1.00 24.79 179 THR B N 1
ATOM 2662 C CA . THR B 1 179 ? 18.163 46.155 -4.332 1.00 27.06 179 THR B CA 1
ATOM 2663 C C . THR B 1 179 ? 17.620 45.262 -5.433 1.00 28.89 179 THR B C 1
ATOM 2664 O O . THR B 1 179 ? 16.698 44.486 -5.198 1.00 30.66 179 THR B O 1
ATOM 2668 N N . GLY B 1 180 ? 18.210 45.362 -6.620 1.00 30.78 180 GLY B N 1
ATOM 2669 C CA . GLY B 1 180 ? 17.795 44.581 -7.775 1.00 32.14 180 GLY B CA 1
ATOM 2670 C C . GLY B 1 180 ? 18.351 43.174 -7.729 1.00 33.55 180 GLY B C 1
ATOM 2671 O O . GLY B 1 180 ? 17.829 42.343 -6.990 1.00 35.58 180 GLY B O 1
#

GO terms:
  GO:0005515 protein binding (F, IPI)

Sequence (353 aa):
TGDPACRAAVATAQKIAPLAHGEVAALTMASAPLKLPDLAFEDADGKPKKLSDFRGKTLLVNLWATWCVPCRKEMPALDELQGKLSGPNFEVVAINIDTRDPEKPKTFLKEANLTRLGYFNDQKAKVFQDLKAIGRALGMPTSVLVDPQGCEIATIAGPAEWASEDALKLIRAATGPTGDPACRAAVATAQKIAPLAHGEVAALTMASAPLKLPDLAFEDADGKPKKLSDFRGKTLLVNLWATWCVPCRKEMPALDELQGKLSGPNFEVVAINIDTRDPEKPKTFLKEANLTRLGYFNDQKAKVFQDLKAIGRALGMPTSVLVDPQGCEIATIAGPAEWASEDALKLIRAATG

Solvent-accessible surface area: 16077 Å² total; per-residue (Å²): 182,28,52,97,23,0,148,68,0,15,56,24,0,117,126,0,41,102,44,22,93,52,85,0,62,65,9,92,36,4,103,55,23,41,84,8,39,74,0,65,2,55,19,53,116,46,109,112,55,84,7,21,43,18,16,35,48,2,3,0,1,0,0,3,0,8,131,7,90,54,0,88,159,8,0,65,14,0,13,84,0,15,34,119,36,55,22,126,89,4,34,0,0,4,0,1,6,8,80,200,67,52,103,110,0,75,67,32,12,167,145,41,114,14,100,153,5,41,20,27,5,5,74,167,21,126,0,33,104,25,1,109,88,55,38,69,0,140,30,36,1,1,0,1,1,0,11,50,25,12,0,3,1,0,13,1,65,12,68,11,99,1,24,27,140,34,0,15,94,1,1,127,36,8,38,92,188,126,41,28,103,21,0,171,70,0,17,57,32,0,127,123,0,40,97,45,19,91,48,90,0,62,67,10,94,38,7,104,48,25,36,56,6,33,68,1,61,1,60,21,69,120,48,110,110,53,97,8,29,59,14,42,23,46,4,2,1,2,0,0,3,0,15,159,6,66,54,0,91,159,9,0,62,8,0,4,68,0,17,40,114,34,55,25,121,91,5,32,0,0,3,0,0,6,6,90,189,65,78,108,110,0,75,66,39,14,156,142,37,124,14,114,127,6,37,21,26,12,4,73,157,18,102,0,37,90,26,1,106,89,58,34,64,8,138,25,36,0,1,0,2,2,0,11,47,21,4,0,3,1,0,10,1,55,11,66,12,74,2,14,19,109,36,0,0,102,2,1,121,24,12,48,94

CATH classification: 3.40.30.10

Secondary structure (DSSP, 8-state):
---GGGHHHHHHHHHHGGG--GGGTTPEEP-S--BPP--EEE-TTS-EEEGGGGTTSEEEEEEE-TT-HHHHHHHHHHHHHHHHH-BTTEEEEEEE---S-TTHHHHHHHHTT--TT--EE-TT-HHHHHHHTTT--SSSSEEEEE-TTSBEEEEEES---TTSHHHHHHHHHHH-/--S-GGGHHHHHHHHHHGGG--GGGTT-EE--S--BPP--EEE-TTS-EEEGGGGTTSEEEEEEE-TT-HHHHHHHHHHHHHHHHH-BTTEEEEEEE---S-TTHHHHHHHHTT--TT--EE-TT-HHHHHHHHTT--SSSSEEEEE-TTSBEEEEEES---TTSHHHHHHHHHHH-

Foldseek 3Di:
DADPVQVVLLVLLVVLVVLCDDLRVQKAFDNDKHFADFDWWAFLVRHIDTNLVQQQAWEKEKEAEPVDVLRLVQLVLQLLLQVVDPDNHYHYAYEYADQPDPCVVVVSCVVVVRPSNGYIYHNVSVSLVRCVVVVQAPDPIKIFTAHSSNIGGIIGHGHGSCNDPSNNVSNVSSRD/DDEDPVQVVLLVLLVVLVVLCDDQNVQKAFDNDKHQADFDWWAFLVGHIDTNLVQAQAKEKEKEAEPVDDLRLVCVVLQLLLQVVDPDRHYHYAYEYAALPDVCVVVVSCVVVVRPSNGYIYHNNSVSLVSCVVVPQAPAPIKIFTAHSHRITGIIGRGHGNCNDPSNNVSNVSSSD

InterPro domains:
  IPR013740 Redoxin [PF08534] (74-203)
  IPR013766 Thioredoxin domain [PS51352] (69-215)
  IPR017937 Thioredoxin, conserved site [PS00194] (99-117)
  IPR036249 Thioredoxin-like superfamily [SSF52833] (49-212)
  IPR050455 Thiol Peroxidase Tpx Subfamily [PTHR43110] (65-217)

Radius of gyration: 22.85 Å; Cα contacts (8 Å, |Δi|>4): 746; chains: 2; bounding box: 45×72×37 Å